Protein AF-0000000066044637 (afdb_homodimer)

Sequence (372 aa):
MMIILASSSPRRREILGRFFEIKVYPANVEERSTVKDSREKSLDIARKKALSVSSKFPGATIVAADTMVIFRGKTLGKPRNAEEARKMLRALSGNVHKVITGYCIIHNGRIIEGVEETEVKFREIGDELLEWYISTGEWKDKAGAYGIQGYASIFVEWIKGDYYNVVGLPIKVVVELTKLGFKPKRMMIILASSSPRRREILGRFFEIKVYPANVEERSTVKDSREKSLDIARKKALSVSSKFPGATIVAADTMVIFRGKTLGKPRNAEEARKMLRALSGNVHKVITGYCIIHNGRIIEGVEETEVKFREIGDELLEWYISTGEWKDKAGAYGIQGYASIFVEWIKGDYYNVVGLPIKVVVELTKLGFKPKR

Solvent-accessible surface area (backbone atoms only — not comparable to full-atom values): 19556 Å² total; per-residue (Å²): 134,53,37,34,35,25,48,78,49,64,53,38,48,52,60,53,46,63,34,38,80,66,44,76,47,57,44,92,66,79,89,72,66,90,52,80,52,65,64,61,27,23,28,51,42,3,42,53,26,21,57,68,44,41,77,78,40,78,80,37,31,28,36,15,59,28,77,44,26,36,46,93,91,37,79,37,55,55,39,90,45,71,67,50,27,50,52,43,46,57,66,42,35,54,31,68,34,37,35,37,32,6,31,19,33,38,47,86,90,40,79,50,68,49,71,49,64,21,41,38,29,30,38,75,66,50,70,68,62,50,52,52,50,60,71,63,51,59,30,60,87,18,53,49,28,46,39,60,88,55,78,44,34,66,39,51,58,30,34,44,27,39,68,42,42,64,58,54,45,48,49,63,58,58,47,54,43,40,74,74,64,51,71,68,56,130,132,53,37,33,35,25,47,78,50,66,53,37,49,52,60,52,47,63,34,37,81,68,44,76,48,55,45,92,64,81,88,71,66,89,53,79,51,66,65,59,28,21,28,51,44,3,41,52,27,23,58,69,43,41,77,79,39,79,79,36,30,28,37,16,59,29,75,45,26,36,46,92,92,38,79,36,56,54,41,90,44,70,66,51,28,51,53,45,46,58,67,41,36,55,30,70,35,35,34,36,33,6,31,19,33,37,47,88,90,41,80,50,68,50,72,48,64,22,41,37,28,29,37,74,66,52,68,66,61,49,53,52,49,62,69,62,52,61,30,60,89,20,52,50,29,47,40,58,86,54,79,44,33,66,40,50,57,29,34,43,28,39,67,42,43,64,58,53,43,49,50,63,58,59,47,53,43,39,73,74,67,52,73,68,55,130

InterPro domains:
  IPR003697 Nucleoside triphosphate pyrophosphatase Maf-like protein [MF_00528] (2-182)
  IPR003697 Nucleoside triphosphate pyrophosphatase Maf-like protein [PF02545] (3-177)
  IPR003697 Nucleoside triphosphate pyrophosphatase Maf-like protein [PIRSF006305] (2-177)
  IPR003697 Nucleoside triphosphate pyrophosphatase Maf-like protein [PTHR43213] (2-177)
  IPR003697 Nucleoside triphosphate pyrophosphatase Maf-like protein [TIGR00172] (2-176)
  IPR003697 Nucleoside triphosphate pyrophosphatase Maf-like protein [cd00555] (3-177)
  IPR029001 Inosine triphosphate pyrophosphatase-like [G3DSA:3.90.950.10] (1-179)
  IPR029001 Inosine triphosphate pyrophosphatase-like [SSF52972] (1-176)

Secondary structure (DSSP, 8-state):
--EEE----HHHHHHHHHHS-EEE------------SHHHHHHHHHHHHHHHHHTTSTTSEEEEEEEEEEETTEEE---SSHHHHHHHHHHHTTSEEEEEEEEEEEETTEEEEEEEEEEEEEPPPPHHHHHHHHHHTTTTT-GGG--TTTGGGGGEEEEEE-HHHHHTS-HHHHHHHHHTTPPPP-/--EEE----HHHHHHHHHHS-EEE------------SHHHHHHHHHHHHHHHHHTTSTTSEEEEEEEEEEETTEEE---SSHHHHHHHHHHHTTSEEEEEEEEEEEETTEEEEEEEEEEEEEPPPPHHHHHHHHHHTTTTT-GGG--TTTGGGGGEEEEEE-HHHHHTS-HHHHHHHHHTTPPPP-

Nearest PDB structures (foldseek):
  4heb-assembly1_A  TM=9.273E-01  e=3.824E-20  Bacillus subtilis
  4p0e-assembly1_A  TM=9.194E-01  e=2.995E-20  Escherichia coli K-12
  4heb-assembly1_B  TM=9.188E-01  e=8.999E-20  Bacillus subtilis
  1exc-assembly1_A  TM=9.283E-01  e=1.874E-19  Bacillus subtilis
  4oo0-assembly1_B  TM=8.980E-01  e=4.317E-17  Burkholderia cenocepacia J2315

pLDDT: mean 96.36, std 4.39, range [73.38, 98.94]

Foldseek 3Di:
DAEEEQDPDPLVCVLLVQWDDYHYHHFDDDLDDPDLDPQVSFQVSQVVSQVRCCVVDPQYKYKGKGKWKADPSDTFAQDPALVSLLVLVQSLAQHKIKMKMKMWIAHPNDIDIGMWMKIWHFYHDDPVLSVVLSVVVQLGRDGSRHACVPSCVNGTPDMDTAPSSSNPDGCVVVVVVVVVPDGTDD/DAEEEQDPDPLVCVLLVQWDDYHYHHFDDDLDDPDLDPQVSFQVSQVVSQVRCCVVDPQYKYKGKGKFKADPSDTFAQDPALVSLLVLVQSLAQHKIKMKMKMWIAHPNDIDIGMWMKIWHFYHDDPVLSVVLSVVVQLGRDGSRHACVPSCVNGTPDMDGAPSSSNPDGCVVVVVVVVVPDGTDD

Radius of gyration: 21.5 Å; Cα contacts (8 Å, |Δi|>4): 829; chains: 2; bounding box: 53×63×48 Å

Structure (mmCIF, N/CA/C/O backbone):
data_AF-0000000066044637-model_v1
#
loop_
_entity.id
_entity.type
_entity.pdbx_description
1 polymer 'dTTP/UTP pyrophosphatase'
#
loop_
_atom_site.group_PDB
_atom_site.id
_atom_site.type_symbol
_atom_site.label_atom_id
_atom_site.label_alt_id
_atom_site.label_comp_id
_atom_site.label_asym_id
_atom_site.label_entity_id
_atom_site.label_seq_id
_atom_site.pdbx_PDB_ins_code
_atom_site.Cartn_x
_atom_site.Cartn_y
_atom_site.Cartn_z
_atom_site.occupancy
_atom_site.B_iso_or_equiv
_atom_site.auth_seq_id
_atom_site.auth_comp_id
_atom_site.auth_asym_id
_atom_site.auth_atom_id
_atom_site.pdbx_PDB_model_num
ATOM 1 N N . MET A 1 1 ? -5.465 -29.141 -0.09 1 83.88 1 MET A N 1
ATOM 2 C CA . MET A 1 1 ? -4.305 -29.094 -0.977 1 83.88 1 MET A CA 1
ATOM 3 C C . MET A 1 1 ? -3.287 -28.078 -0.498 1 83.88 1 MET A C 1
ATOM 5 O O . MET A 1 1 ? -3.658 -27.031 0.048 1 83.88 1 MET A O 1
ATOM 9 N N . MET A 1 2 ? -1.993 -28.453 -0.576 1 94.38 2 MET A N 1
ATOM 10 C CA . MET A 1 2 ? -0.918 -27.656 0.01 1 94.38 2 MET A CA 1
ATOM 11 C C . MET A 1 2 ? -0.396 -26.625 -0.987 1 94.38 2 MET A C 1
ATOM 13 O O . MET A 1 2 ? -0.218 -26.938 -2.168 1 94.38 2 MET A O 1
ATOM 17 N N . ILE A 1 3 ? -0.274 -25.438 -0.572 1 98.44 3 ILE A N 1
ATOM 18 C CA . ILE A 1 3 ? 0.374 -24.391 -1.366 1 98.44 3 ILE A CA 1
ATOM 19 C C . ILE A 1 3 ? 1.845 -24.281 -0.969 1 98.44 3 ILE A C 1
ATOM 21 O O . ILE A 1 3 ? 2.166 -24.141 0.213 1 98.44 3 ILE A O 1
ATOM 25 N N . ILE A 1 4 ? 2.715 -24.391 -1.945 1 98.69 4 ILE A N 1
ATOM 26 C CA . ILE A 1 4 ? 4.148 -24.219 -1.727 1 98.69 4 ILE A CA 1
ATOM 27 C C . ILE A 1 4 ? 4.625 -22.938 -2.385 1 98.69 4 ILE A C 1
ATOM 29 O O . ILE A 1 4 ? 4.434 -22.734 -3.588 1 98.69 4 ILE A O 1
ATOM 33 N N . LEU A 1 5 ? 5.199 -22.094 -1.625 1 98.69 5 LEU A N 1
ATOM 34 C CA . LEU A 1 5 ? 5.832 -20.891 -2.143 1 98.69 5 LEU A CA 1
ATOM 35 C C . LEU A 1 5 ? 7.293 -21.156 -2.492 1 98.69 5 LEU A C 1
ATOM 37 O O . LEU A 1 5 ? 8.117 -21.359 -1.602 1 98.69 5 LEU A O 1
ATOM 41 N N . ALA A 1 6 ? 7.582 -21.094 -3.762 1 98.12 6 ALA A N 1
ATOM 42 C CA . ALA A 1 6 ? 8.93 -21.344 -4.258 1 98.12 6 ALA A CA 1
ATOM 43 C C . ALA A 1 6 ? 9.773 -20.062 -4.215 1 98.12 6 ALA A C 1
ATOM 45 O O . ALA A 1 6 ? 10.305 -19.625 -5.238 1 98.12 6 ALA A O 1
ATOM 46 N N . SER A 1 7 ? 9.953 -19.469 -3.064 1 96.38 7 SER A N 1
ATOM 47 C CA . SER A 1 7 ? 10.672 -18.219 -2.857 1 96.38 7 SER A CA 1
ATOM 48 C C . SER A 1 7 ? 11.188 -18.109 -1.426 1 96.38 7 SER A C 1
ATOM 50 O O . SER A 1 7 ? 10.539 -18.562 -0.487 1 96.38 7 SER A O 1
ATOM 52 N N . SER A 1 8 ? 12.336 -17.5 -1.259 1 93.5 8 SER A N 1
ATOM 53 C CA . SER A 1 8 ? 12.867 -17.219 0.07 1 93.5 8 SER A CA 1
ATOM 54 C C . SER A 1 8 ? 12.477 -15.812 0.532 1 93.5 8 SER A C 1
ATOM 56 O O . SER A 1 8 ? 12.844 -15.398 1.632 1 93.5 8 SER A O 1
ATOM 58 N N . SER A 1 9 ? 11.781 -15.07 -0.285 1 94.69 9 SER A N 1
ATOM 59 C CA . SER A 1 9 ? 11.445 -13.688 0.03 1 94.69 9 SER A CA 1
ATOM 60 C C . SER A 1 9 ? 10.516 -13.609 1.235 1 94.69 9 SER A C 1
ATOM 62 O O . SER A 1 9 ? 9.406 -14.141 1.208 1 94.69 9 SER A O 1
ATOM 64 N N . PRO A 1 10 ? 10.914 -12.914 2.299 1 96.12 10 PRO A N 1
ATOM 65 C CA . PRO A 1 10 ? 10.023 -12.742 3.447 1 96.12 10 PRO A CA 1
ATOM 66 C C . PRO A 1 10 ? 8.742 -11.992 3.09 1 96.12 10 PRO A C 1
ATOM 68 O O . PRO A 1 10 ? 7.672 -12.305 3.625 1 96.12 10 PRO A O 1
ATOM 71 N N . ARG A 1 11 ? 8.844 -11.055 2.186 1 96.94 11 ARG A N 1
ATOM 72 C CA . ARG A 1 11 ? 7.672 -10.281 1.783 1 96.94 11 ARG A CA 1
ATOM 73 C C . ARG A 1 11 ? 6.656 -11.156 1.061 1 96.94 11 ARG A C 1
ATOM 75 O O . ARG A 1 11 ? 5.453 -11.055 1.31 1 96.94 11 ARG A O 1
ATOM 82 N N . ARG A 1 12 ? 7.121 -12.008 0.173 1 98.06 12 ARG A N 1
ATOM 83 C CA . ARG A 1 12 ? 6.223 -12.914 -0.537 1 98.06 12 ARG A CA 1
ATOM 84 C C . ARG A 1 12 ? 5.523 -13.859 0.43 1 98.06 12 ARG A C 1
ATOM 86 O O . ARG A 1 12 ? 4.32 -14.102 0.313 1 98.06 12 ARG A O 1
ATOM 93 N N . ARG A 1 13 ? 6.301 -14.336 1.348 1 98.06 13 ARG A N 1
ATOM 94 C CA . ARG A 1 13 ? 5.75 -15.219 2.369 1 98.06 13 ARG A CA 1
ATOM 95 C C . ARG A 1 13 ? 4.672 -14.516 3.184 1 98.06 13 ARG A C 1
ATOM 97 O O . ARG A 1 13 ? 3.609 -15.086 3.443 1 98.06 13 ARG A O 1
ATOM 104 N N . GLU A 1 14 ? 4.914 -13.312 3.572 1 97.62 14 GLU A N 1
ATOM 105 C CA . GLU A 1 14 ? 3.973 -12.539 4.375 1 97.62 14 GLU A CA 1
ATOM 106 C C . GLU A 1 14 ? 2.672 -12.289 3.615 1 97.62 14 GLU A C 1
ATOM 108 O O . GLU A 1 14 ? 1.583 -12.484 4.156 1 97.62 14 GLU A O 1
ATOM 113 N N . ILE A 1 15 ? 2.785 -11.891 2.375 1 97.88 15 ILE A N 1
ATOM 114 C CA . ILE A 1 15 ? 1.608 -11.57 1.573 1 97.88 15 ILE A CA 1
ATOM 115 C C . ILE A 1 15 ? 0.764 -12.828 1.373 1 97.88 15 ILE A C 1
ATOM 117 O O . ILE A 1 15 ? -0.433 -12.828 1.67 1 97.88 15 ILE A O 1
ATOM 121 N N . LEU A 1 16 ? 1.388 -13.875 0.861 1 98.31 16 LEU A N 1
ATOM 122 C CA . LEU A 1 16 ? 0.657 -15.102 0.585 1 98.31 16 LEU A CA 1
ATOM 123 C C . LEU A 1 16 ? 0.143 -15.734 1.876 1 98.31 16 LEU A C 1
ATOM 125 O O . LEU A 1 16 ? -0.983 -16.234 1.922 1 98.31 16 LEU A O 1
ATOM 129 N N . GLY A 1 17 ? 0.945 -15.664 2.902 1 97.75 17 GLY A N 1
ATOM 130 C CA . GLY A 1 17 ? 0.617 -16.266 4.188 1 97.75 17 GLY A CA 1
ATOM 131 C C . GLY A 1 17 ? -0.54 -15.57 4.887 1 97.75 17 GLY A C 1
ATOM 132 O O . GLY A 1 17 ? -1.139 -16.125 5.809 1 97.75 17 GLY A O 1
ATOM 133 N N . ARG A 1 18 ? -0.803 -14.352 4.539 1 96.75 18 ARG A N 1
ATOM 134 C CA . ARG A 1 18 ? -1.949 -13.641 5.094 1 96.75 18 ARG A CA 1
ATOM 135 C C . ARG A 1 18 ? -3.256 -14.336 4.723 1 96.75 18 ARG A C 1
ATOM 137 O O . ARG A 1 18 ? -4.219 -14.305 5.488 1 96.75 18 ARG A O 1
ATOM 144 N N . PHE A 1 19 ? -3.27 -15 3.59 1 97.75 19 PHE A N 1
ATOM 145 C CA . PHE A 1 19 ? -4.531 -15.5 3.053 1 97.75 19 PHE A CA 1
ATOM 146 C C . PHE A 1 19 ? -4.582 -17.016 3.119 1 97.75 19 PHE A C 1
ATOM 148 O O . PHE A 1 19 ? -5.664 -17.609 3.174 1 97.75 19 PHE A O 1
ATOM 155 N N . PHE A 1 20 ? -3.398 -17.641 3.102 1 98.25 20 PHE A N 1
ATOM 156 C CA . PHE A 1 20 ? -3.387 -19.094 2.998 1 98.25 20 PHE A CA 1
ATOM 157 C C . PHE A 1 20 ? -2.348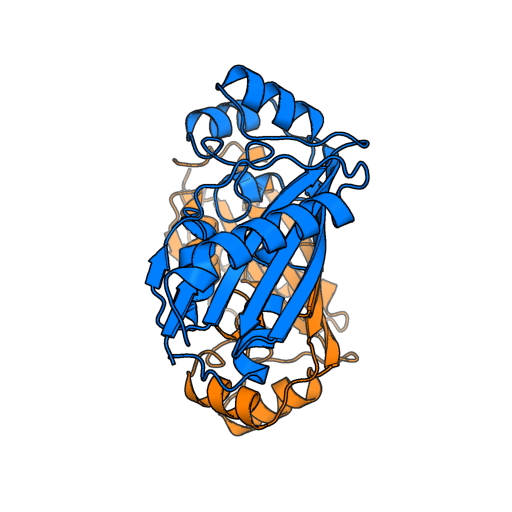 -19.688 3.938 1 98.25 20 PHE A C 1
ATOM 159 O O . PHE A 1 20 ? -1.366 -19.031 4.289 1 98.25 20 PHE A O 1
ATOM 166 N N . GLU A 1 21 ? -2.596 -20.906 4.391 1 97.81 21 GLU A N 1
ATOM 167 C CA . GLU A 1 21 ? -1.518 -21.719 4.941 1 97.81 21 GLU A CA 1
ATOM 168 C C . GLU A 1 21 ? -0.562 -22.188 3.848 1 97.81 21 GLU A C 1
ATOM 170 O O . GLU A 1 21 ? -0.99 -22.781 2.855 1 97.81 21 GLU A O 1
ATOM 175 N N . ILE A 1 22 ? 0.669 -21.906 4.062 1 98.38 22 ILE A N 1
ATOM 176 C CA . ILE A 1 22 ? 1.602 -22.219 2.986 1 98.38 22 ILE A CA 1
ATOM 177 C C . ILE A 1 22 ? 2.855 -22.875 3.568 1 98.38 22 ILE A C 1
ATOM 179 O O . ILE A 1 22 ? 3.133 -22.75 4.762 1 98.38 22 ILE A O 1
ATOM 183 N N . LYS A 1 23 ? 3.527 -23.578 2.76 1 98 23 LYS A N 1
ATOM 184 C CA . LYS A 1 23 ? 4.891 -24.047 3.002 1 98 23 LYS A CA 1
ATOM 185 C C . LYS A 1 23 ? 5.887 -23.328 2.096 1 98 23 LYS A C 1
ATOM 187 O O . LYS A 1 23 ? 5.609 -23.094 0.916 1 98 23 LYS A O 1
ATOM 192 N N . VAL A 1 24 ? 7 -22.969 2.678 1 98.06 24 VAL A N 1
ATOM 193 C CA . VAL A 1 24 ? 8.031 -22.281 1.914 1 98.06 24 VAL A CA 1
ATOM 194 C C . VAL A 1 24 ? 9.117 -23.266 1.495 1 98.06 24 VAL A C 1
ATOM 196 O O . VAL A 1 24 ? 9.617 -24.031 2.32 1 98.06 24 VAL A O 1
ATOM 199 N N . TYR A 1 25 ? 9.422 -23.266 0.243 1 97.56 25 TYR A N 1
ATOM 200 C CA . TYR A 1 25 ? 10.508 -24.062 -0.312 1 97.56 25 TYR A CA 1
ATOM 201 C C . TYR A 1 25 ? 11.219 -23.312 -1.429 1 97.56 25 TYR A C 1
ATOM 203 O O . TYR A 1 25 ? 10.852 -23.422 -2.6 1 97.56 25 TYR A O 1
ATOM 211 N N . PRO A 1 26 ? 12.258 -22.578 -1.029 1 95.62 26 PRO A N 1
ATOM 212 C CA . PRO A 1 26 ? 12.922 -21.734 -2.02 1 95.62 26 PRO A CA 1
ATOM 213 C C . PRO A 1 26 ? 13.461 -22.531 -3.207 1 95.62 26 PRO A C 1
ATOM 215 O O . PRO A 1 26 ? 13.953 -23.656 -3.037 1 95.62 26 PRO A O 1
ATOM 218 N N . ALA A 1 27 ? 13.266 -21.906 -4.383 1 91.75 27 ALA A N 1
ATOM 219 C CA . ALA A 1 27 ? 13.805 -22.484 -5.602 1 91.75 27 ALA A CA 1
ATOM 220 C C . ALA A 1 27 ? 15.312 -22.281 -5.684 1 91.75 27 ALA A C 1
ATOM 222 O O . ALA A 1 27 ? 15.82 -21.219 -5.344 1 91.75 27 ALA A O 1
ATOM 223 N N . ASN A 1 28 ? 16.031 -23.297 -6 1 84.31 28 ASN A N 1
ATOM 224 C CA . ASN A 1 28 ? 17.469 -23.234 -6.207 1 84.31 28 ASN A CA 1
ATOM 225 C C . ASN A 1 28 ? 17.828 -23.234 -7.691 1 84.31 28 ASN A C 1
ATOM 227 O O . ASN A 1 28 ? 18.297 -24.25 -8.227 1 84.31 28 ASN A O 1
ATOM 231 N N . VAL A 1 29 ? 17.484 -22.156 -8.336 1 80.31 29 VAL A N 1
ATOM 232 C CA . VAL A 1 29 ? 17.797 -22.109 -9.758 1 80.31 29 VAL A CA 1
ATOM 233 C C . VAL A 1 29 ? 18.547 -20.828 -10.086 1 80.31 29 VAL A C 1
ATOM 235 O O . VAL A 1 29 ? 18.438 -19.828 -9.367 1 80.31 29 VAL A O 1
ATOM 238 N N . GLU A 1 30 ? 19.406 -21.016 -11.031 1 73.38 30 GLU A N 1
ATOM 239 C CA . GLU A 1 30 ? 20.078 -19.812 -11.531 1 73.38 30 GLU A CA 1
ATOM 240 C C . GLU A 1 30 ? 19.109 -18.891 -12.25 1 73.38 30 GLU A C 1
ATOM 242 O O . GLU A 1 30 ? 18.375 -19.328 -13.133 1 73.38 30 GLU A O 1
ATOM 247 N N . GLU A 1 31 ? 19 -17.719 -11.727 1 74.56 31 GLU A N 1
ATOM 248 C CA . GLU A 1 31 ? 18.094 -16.734 -12.312 1 74.56 31 GLU A CA 1
ATOM 249 C C . GLU A 1 31 ? 18.672 -16.156 -13.609 1 74.56 31 GLU A C 1
ATOM 251 O O . GLU A 1 31 ? 19 -14.969 -13.672 1 74.56 31 GLU A O 1
ATOM 256 N N . ARG A 1 32 ? 18.984 -17 -14.617 1 76.88 32 ARG A N 1
ATOM 257 C CA . ARG A 1 32 ? 19.5 -16.531 -15.898 1 76.88 32 ARG A CA 1
ATOM 258 C C . ARG A 1 32 ? 18.453 -16.656 -17 1 76.88 32 ARG A C 1
ATOM 260 O O . ARG A 1 32 ? 17.641 -17.594 -16.984 1 76.88 32 ARG A O 1
ATOM 267 N N . SER A 1 33 ? 18.328 -15.602 -17.688 1 80.19 33 SER A N 1
ATOM 268 C CA . SER A 1 33 ? 17.438 -15.602 -18.844 1 80.19 33 SER A CA 1
ATOM 269 C C . SER A 1 33 ? 18.062 -14.867 -20.031 1 80.19 33 SER A C 1
ATOM 271 O O . SER A 1 33 ? 18.734 -13.852 -19.844 1 80.19 33 SER A O 1
ATOM 273 N N . THR A 1 34 ? 17.922 -15.336 -21.156 1 79.81 34 THR A N 1
ATOM 274 C CA . THR A 1 34 ? 18.438 -14.719 -22.359 1 79.81 34 THR A CA 1
ATOM 275 C C . THR A 1 34 ? 17.438 -13.719 -22.938 1 79.81 34 THR A C 1
ATOM 277 O O . THR A 1 34 ? 17.75 -13.023 -23.922 1 79.81 34 THR A O 1
ATOM 280 N N . VAL A 1 35 ? 16.344 -13.695 -22.234 1 83.88 35 VAL A N 1
ATOM 281 C CA . VAL A 1 35 ? 15.281 -12.812 -22.703 1 83.88 35 VAL A CA 1
ATOM 282 C C . VAL A 1 35 ? 15.641 -11.367 -22.391 1 83.88 35 VAL A C 1
ATOM 284 O O . VAL A 1 35 ? 16.078 -11.055 -21.281 1 83.88 35 VAL A O 1
ATOM 287 N N . LYS A 1 36 ? 15.492 -10.523 -23.406 1 82.44 36 LYS A N 1
ATOM 288 C CA . LYS A 1 36 ? 15.898 -9.133 -23.25 1 82.44 36 LYS A CA 1
ATOM 289 C C . LYS A 1 36 ? 14.789 -8.305 -22.609 1 82.44 36 LYS A C 1
ATOM 291 O O . LYS A 1 36 ? 15.047 -7.492 -21.719 1 82.44 36 LYS A O 1
ATOM 296 N N . ASP A 1 37 ? 13.531 -8.594 -22.969 1 92.75 37 ASP A N 1
ATOM 297 C CA . ASP A 1 37 ? 12.406 -7.836 -22.438 1 92.75 37 ASP A CA 1
ATOM 298 C C . ASP A 1 37 ? 12.164 -8.172 -20.969 1 92.75 37 ASP A C 1
ATOM 300 O O . ASP A 1 37 ? 12.055 -9.344 -20.609 1 92.75 37 ASP A O 1
ATOM 304 N N . SER A 1 38 ? 12.141 -7.16 -20.141 1 94.62 38 SER A N 1
ATOM 305 C CA . SER A 1 38 ? 12.055 -7.34 -18.688 1 94.62 38 SER A CA 1
ATOM 306 C C . SER A 1 38 ? 10.797 -8.102 -18.297 1 94.62 38 SER A C 1
ATOM 308 O O . SER A 1 38 ? 10.82 -8.914 -17.375 1 94.62 38 SER A O 1
ATOM 310 N N . ARG A 1 39 ? 9.727 -7.863 -18.938 1 96.38 39 ARG A N 1
ATOM 311 C CA . ARG A 1 39 ? 8.469 -8.562 -18.672 1 96.38 39 ARG A CA 1
ATOM 312 C C . ARG A 1 39 ? 8.617 -10.062 -18.938 1 96.38 39 ARG A C 1
ATOM 314 O O . ARG A 1 39 ? 8.305 -10.883 -18.062 1 96.38 39 ARG A O 1
ATOM 321 N N . GLU A 1 40 ? 9.086 -10.383 -20.078 1 96.44 40 GLU A N 1
ATOM 322 C CA . GLU A 1 40 ? 9.258 -11.781 -20.484 1 96.44 40 GLU A CA 1
ATOM 323 C C . GLU A 1 40 ? 10.305 -12.477 -19.609 1 96.44 40 GLU A C 1
ATOM 325 O O . GLU A 1 40 ? 10.172 -13.656 -19.297 1 96.44 40 GLU A O 1
ATOM 330 N N . LYS A 1 41 ? 11.32 -11.703 -19.328 1 96.12 41 LYS A N 1
ATOM 331 C CA . LYS A 1 41 ? 12.391 -12.25 -18.5 1 96.12 41 LYS A CA 1
ATOM 332 C C . LYS A 1 41 ? 11.867 -12.633 -17.125 1 96.12 41 LYS A C 1
ATOM 334 O O . LYS A 1 41 ? 12.156 -13.727 -16.625 1 96.12 41 LYS A O 1
ATOM 339 N N . SER A 1 42 ? 11.141 -11.75 -16.484 1 96.62 42 SER A N 1
ATOM 340 C CA . SER A 1 42 ? 10.602 -12.023 -15.156 1 96.62 42 SER A CA 1
ATOM 341 C C . SER A 1 42 ? 9.68 -13.242 -15.18 1 96.62 42 SER A C 1
ATOM 343 O O . SER A 1 42 ? 9.703 -14.062 -14.258 1 96.62 42 SER A O 1
ATOM 345 N N . LEU A 1 43 ? 8.898 -13.352 -16.219 1 97.25 43 LEU A N 1
ATOM 346 C CA . LEU A 1 43 ? 7.988 -14.484 -16.375 1 97.25 43 LEU A CA 1
ATOM 347 C C . LEU A 1 43 ? 8.766 -15.781 -16.547 1 97.25 43 LEU A C 1
ATOM 349 O O . LEU A 1 43 ? 8.445 -16.797 -15.922 1 97.25 43 LEU A O 1
ATOM 353 N N . ASP A 1 44 ? 9.773 -15.734 -17.391 1 96.56 44 ASP A N 1
ATOM 354 C CA . ASP A 1 44 ? 10.617 -16.906 -17.656 1 96.56 44 ASP A CA 1
ATOM 355 C C . ASP A 1 44 ? 11.266 -17.406 -16.375 1 96.56 44 ASP A C 1
ATOM 357 O O . ASP A 1 44 ? 11.25 -18.609 -16.094 1 96.56 44 ASP A O 1
ATOM 361 N N . ILE A 1 45 ? 11.75 -16.5 -15.625 1 96.31 45 ILE A N 1
ATOM 362 C CA . ILE A 1 45 ? 12.438 -16.859 -14.383 1 96.31 45 ILE A CA 1
ATOM 363 C C . ILE A 1 45 ? 11.43 -17.422 -13.391 1 96.31 45 ILE A C 1
ATOM 365 O O . ILE A 1 45 ? 11.703 -18.438 -12.734 1 96.31 45 ILE A O 1
ATOM 369 N N . ALA A 1 46 ? 10.305 -16.828 -13.266 1 97.5 46 ALA A N 1
ATOM 370 C CA . ALA A 1 46 ? 9.266 -17.328 -12.375 1 97.5 46 ALA A CA 1
ATOM 371 C C . ALA A 1 46 ? 8.859 -18.766 -12.742 1 97.5 46 ALA A C 1
ATOM 373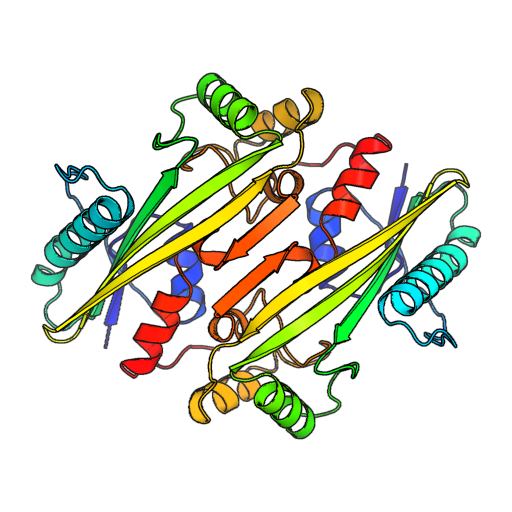 O O . ALA A 1 46 ? 8.703 -19.609 -11.875 1 97.5 46 ALA A O 1
ATOM 374 N N . ARG A 1 47 ? 8.703 -18.953 -14.031 1 96.75 47 ARG A N 1
ATOM 375 C CA . ARG A 1 47 ? 8.328 -20.281 -14.523 1 96.75 47 ARG A CA 1
ATOM 376 C C . ARG A 1 47 ? 9.391 -21.312 -14.164 1 96.75 47 ARG A C 1
ATOM 378 O O . ARG A 1 47 ? 9.062 -22.406 -13.672 1 96.75 47 ARG A O 1
ATOM 385 N N . LYS A 1 48 ? 10.617 -20.984 -14.391 1 96.12 48 LYS A N 1
ATOM 386 C CA . LYS A 1 48 ? 11.719 -21.906 -14.086 1 96.12 48 LYS A CA 1
ATOM 387 C C . LYS A 1 48 ? 11.758 -22.234 -12.594 1 96.12 48 LYS A C 1
ATOM 389 O O . LYS A 1 48 ? 11.953 -23.391 -12.219 1 96.12 48 LYS A O 1
ATOM 394 N N . LYS A 1 49 ? 11.539 -21.219 -11.781 1 97.12 49 LYS A N 1
ATOM 395 C CA . LYS A 1 49 ? 11.5 -21.422 -10.336 1 97.12 49 LYS A CA 1
ATOM 396 C C . LYS A 1 49 ? 10.383 -22.391 -9.953 1 97.12 49 LYS A C 1
ATOM 398 O O . LYS A 1 49 ? 10.602 -23.328 -9.188 1 97.12 49 LYS A O 1
ATOM 403 N N . ALA A 1 50 ? 9.211 -22.219 -10.477 1 97.62 50 ALA A N 1
ATOM 404 C CA . ALA A 1 50 ? 8.055 -23.062 -10.164 1 97.62 50 ALA A CA 1
ATOM 405 C C . ALA A 1 50 ? 8.289 -24.5 -10.602 1 97.62 50 ALA A C 1
ATOM 407 O O . ALA A 1 50 ? 8.023 -25.438 -9.836 1 97.62 50 ALA A O 1
ATOM 408 N N . LEU A 1 51 ? 8.789 -24.656 -11.797 1 95.69 51 LEU A N 1
ATOM 409 C CA . LEU A 1 51 ? 9.008 -25.984 -12.352 1 95.69 51 LEU A CA 1
ATOM 410 C C . LEU A 1 51 ? 10.055 -26.75 -11.547 1 95.69 51 LEU A C 1
ATOM 412 O O . LEU A 1 51 ? 9.93 -27.953 -11.328 1 95.69 51 LEU A O 1
ATOM 416 N N . SER A 1 52 ? 11.039 -26.031 -11.117 1 95.5 52 SER A N 1
ATOM 417 C CA . SER A 1 52 ? 12.125 -26.672 -10.375 1 95.5 52 SER A CA 1
ATOM 418 C C . SER A 1 52 ? 11.625 -27.266 -9.062 1 95.5 52 SER A C 1
ATOM 420 O O . SER A 1 52 ? 12.188 -28.234 -8.555 1 95.5 52 SER A O 1
ATOM 422 N N . VAL A 1 53 ? 10.617 -26.703 -8.5 1 96.69 53 VAL A N 1
ATOM 423 C CA . VAL A 1 53 ? 10.117 -27.109 -7.191 1 96.69 53 VAL A CA 1
ATOM 424 C C . VAL A 1 53 ? 8.977 -28.109 -7.367 1 96.69 53 VAL A C 1
ATOM 426 O O . VAL A 1 53 ? 8.75 -28.953 -6.508 1 96.69 53 VAL A O 1
ATOM 429 N N . SER A 1 54 ? 8.25 -28.031 -8.484 1 95.5 54 SER A N 1
ATOM 430 C CA . SER A 1 54 ? 7.047 -28.812 -8.719 1 95.5 54 SER A CA 1
ATOM 431 C C . SER A 1 54 ? 7.336 -30.297 -8.656 1 95.5 54 SER A C 1
ATOM 433 O O . SER A 1 54 ? 6.523 -31.078 -8.141 1 95.5 54 SER A O 1
ATOM 435 N N . SER A 1 55 ? 8.484 -30.734 -9.133 1 92.31 55 SER A N 1
ATOM 436 C CA . SER A 1 55 ? 8.82 -32.156 -9.18 1 92.31 55 SER A CA 1
ATOM 437 C C . SER A 1 55 ? 9.031 -32.719 -7.781 1 92.31 55 SER A C 1
ATOM 439 O O . SER A 1 55 ? 8.828 -33.906 -7.555 1 92.31 55 SER A O 1
ATOM 441 N N . LYS A 1 56 ? 9.383 -31.891 -6.875 1 94.44 56 LYS A N 1
ATOM 442 C CA . LYS A 1 56 ? 9.672 -32.312 -5.512 1 94.44 56 LYS A CA 1
ATOM 443 C C . LYS A 1 56 ? 8.391 -32.469 -4.699 1 94.44 56 LYS A C 1
ATOM 445 O O . LYS A 1 56 ? 8.383 -33.125 -3.658 1 94.44 56 LYS A O 1
ATOM 450 N N . PHE A 1 57 ? 7.32 -31.875 -5.102 1 95.12 57 PHE A N 1
ATOM 451 C CA . PHE A 1 57 ? 6.059 -31.891 -4.371 1 95.12 57 PHE A CA 1
ATOM 452 C C . PHE A 1 57 ? 4.902 -32.25 -5.297 1 95.12 57 PHE A C 1
ATOM 454 O O . PHE A 1 57 ? 4.02 -31.422 -5.547 1 95.12 57 PHE A O 1
ATOM 461 N N . PRO A 1 58 ? 4.895 -33.5 -5.672 1 91.25 58 PRO A N 1
ATOM 462 C CA . PRO A 1 58 ? 3.795 -33.906 -6.551 1 91.25 58 PRO A CA 1
ATOM 463 C C . PRO A 1 58 ? 2.422 -33.688 -5.922 1 91.25 58 PRO A C 1
ATOM 465 O O . PRO A 1 58 ? 2.215 -34 -4.746 1 91.25 58 PRO A O 1
ATOM 468 N N . GLY A 1 59 ? 1.511 -32.969 -6.602 1 93.19 59 GLY A N 1
ATOM 469 C CA . GLY A 1 59 ? 0.15 -32.781 -6.137 1 93.19 59 GLY A CA 1
ATOM 470 C C . GLY A 1 59 ? -0.043 -31.422 -5.449 1 93.19 59 GLY A C 1
ATOM 471 O O . GLY A 1 59 ? -1.176 -31 -5.215 1 93.19 59 GLY A O 1
ATOM 472 N N . ALA A 1 60 ? 1.076 -30.812 -5.047 1 97.12 60 ALA A N 1
ATOM 473 C CA . ALA A 1 60 ? 0.984 -29.5 -4.398 1 97.12 60 ALA A CA 1
ATOM 474 C C . ALA A 1 60 ? 0.787 -28.391 -5.43 1 97.12 60 ALA A C 1
ATOM 476 O O . ALA A 1 60 ? 1.03 -28.594 -6.621 1 97.12 60 ALA A O 1
ATOM 477 N N . THR A 1 61 ? 0.218 -27.359 -5.023 1 98.62 61 THR A N 1
ATOM 478 C CA . THR A 1 61 ? 0.169 -26.141 -5.828 1 98.62 61 THR A CA 1
ATOM 479 C C . THR A 1 61 ? 1.402 -25.281 -5.578 1 98.62 61 THR A C 1
ATOM 481 O O . THR A 1 61 ? 1.69 -24.906 -4.434 1 98.62 61 THR A O 1
ATOM 484 N N . ILE A 1 62 ? 2.148 -24.984 -6.664 1 98.75 62 ILE A N 1
ATOM 485 C CA . ILE A 1 62 ? 3.404 -24.25 -6.547 1 98.75 62 ILE A CA 1
ATOM 486 C C . ILE A 1 62 ? 3.195 -22.797 -6.965 1 98.75 62 ILE A C 1
ATOM 488 O O . ILE A 1 62 ? 2.572 -22.531 -7.996 1 98.75 62 ILE A O 1
ATOM 492 N N . VAL A 1 63 ? 3.689 -21.875 -6.152 1 98.88 63 VAL A N 1
ATOM 493 C CA . VAL A 1 63 ? 3.67 -20.453 -6.473 1 98.88 63 VAL A CA 1
ATOM 494 C C . VAL A 1 63 ? 5.098 -19.922 -6.535 1 98.88 63 VAL A C 1
ATOM 496 O O . VAL A 1 63 ? 5.879 -20.109 -5.598 1 98.88 63 VAL A O 1
ATOM 499 N N . ALA A 1 64 ? 5.441 -19.312 -7.605 1 98.56 64 ALA A N 1
ATOM 500 C CA . ALA A 1 64 ? 6.738 -18.656 -7.773 1 98.56 64 ALA A CA 1
ATOM 501 C C . ALA A 1 64 ? 6.578 -17.281 -8.391 1 98.56 64 ALA A C 1
ATOM 503 O O . ALA A 1 64 ? 5.562 -16.984 -9.031 1 98.56 64 ALA A O 1
ATOM 504 N N . ALA A 1 65 ? 7.578 -16.453 -8.18 1 98.06 65 ALA A N 1
ATOM 505 C CA . ALA A 1 65 ? 7.594 -15.109 -8.75 1 98.06 65 ALA A CA 1
ATOM 506 C C . ALA A 1 65 ? 9.023 -14.586 -8.891 1 98.06 65 ALA A C 1
ATOM 508 O O . ALA A 1 65 ? 9.945 -15.117 -8.266 1 98.06 65 ALA A O 1
ATOM 509 N N . ASP A 1 66 ? 9.18 -13.609 -9.734 1 96.62 66 ASP A N 1
ATOM 510 C CA . ASP A 1 66 ? 10.414 -12.867 -9.938 1 96.62 66 ASP A CA 1
ATOM 511 C C . ASP A 1 66 ? 10.133 -11.383 -10.18 1 96.62 66 ASP A C 1
ATOM 513 O O . ASP A 1 66 ? 9.305 -11.039 -11.031 1 96.62 66 ASP A O 1
ATOM 517 N N . THR A 1 67 ? 10.758 -10.523 -9.398 1 97.31 67 THR A N 1
ATOM 518 C CA . THR A 1 67 ? 10.484 -9.086 -9.438 1 97.31 67 THR A CA 1
ATOM 519 C C . THR A 1 67 ? 11.711 -8.32 -9.914 1 97.31 67 THR A C 1
ATOM 521 O O . THR A 1 67 ? 12.836 -8.617 -9.5 1 97.31 67 THR A O 1
ATOM 524 N N . MET A 1 68 ? 11.445 -7.402 -10.766 1 97 68 MET A N 1
ATOM 525 C CA . MET A 1 68 ? 12.5 -6.516 -11.25 1 97 68 MET A CA 1
ATOM 526 C C . MET A 1 68 ? 12.102 -5.055 -11.094 1 97 68 MET A C 1
ATOM 528 O O . MET A 1 68 ? 10.938 -4.695 -11.297 1 97 68 MET A O 1
ATOM 532 N N . VAL A 1 69 ? 13.07 -4.238 -10.719 1 98.5 69 VAL A N 1
ATOM 533 C CA . VAL A 1 69 ? 12.906 -2.789 -10.727 1 98.5 69 VAL A CA 1
ATOM 534 C C . VAL A 1 69 ? 13.633 -2.199 -11.938 1 98.5 69 VAL A C 1
ATOM 536 O O . VAL A 1 69 ? 14.82 -2.439 -12.141 1 98.5 69 VAL A O 1
ATOM 539 N N . ILE A 1 70 ? 12.867 -1.486 -12.766 1 98.5 70 ILE A N 1
ATOM 540 C CA . ILE A 1 70 ? 13.398 -0.972 -14.023 1 98.5 70 ILE A CA 1
ATOM 541 C C . ILE A 1 70 ? 13.398 0.554 -13.992 1 98.5 70 ILE A C 1
ATOM 543 O O . ILE A 1 70 ? 12.367 1.177 -13.727 1 98.5 70 ILE A O 1
ATOM 547 N N . PHE A 1 71 ? 14.5 1.158 -14.289 1 98.5 71 PHE A N 1
ATOM 548 C CA . PHE A 1 71 ? 14.648 2.605 -14.406 1 98.5 71 PHE A CA 1
ATOM 549 C C . PHE A 1 71 ? 15.391 2.973 -15.688 1 98.5 71 PHE A C 1
ATOM 551 O O . PHE A 1 71 ? 16.531 2.549 -15.891 1 98.5 71 PHE A O 1
ATOM 558 N N . ARG A 1 72 ? 14.711 3.691 -16.547 1 96.81 72 ARG A N 1
ATOM 559 C CA . ARG A 1 72 ? 15.281 4.133 -17.812 1 96.81 72 ARG A CA 1
ATOM 560 C C . ARG A 1 72 ? 15.891 2.961 -18.578 1 96.81 72 ARG A C 1
ATOM 562 O O . ARG A 1 72 ? 17.031 3.033 -19.031 1 96.81 72 ARG A O 1
ATOM 569 N N . GLY A 1 73 ? 15.164 1.907 -18.625 1 94.19 73 GLY A N 1
ATOM 570 C CA . GLY A 1 73 ? 15.516 0.753 -19.438 1 94.19 73 GLY A CA 1
ATOM 571 C C . GLY A 1 73 ? 16.516 -0.171 -18.766 1 94.19 73 GLY A C 1
ATOM 572 O O . GLY A 1 73 ? 16.859 -1.221 -19.297 1 94.19 73 GLY A O 1
ATOM 573 N N . LYS A 1 74 ? 16.953 0.168 -17.578 1 95.31 74 LYS A N 1
ATOM 574 C CA . LYS A 1 74 ? 17.922 -0.649 -16.859 1 95.31 74 LYS A CA 1
ATOM 575 C C . LYS A 1 74 ? 17.312 -1.3 -15.633 1 95.31 74 LYS A C 1
ATOM 577 O O . LYS A 1 74 ? 16.531 -0.669 -14.914 1 95.31 74 LYS A O 1
ATOM 582 N N . THR A 1 75 ? 17.719 -2.568 -15.406 1 96.06 75 THR A N 1
ATOM 583 C CA . THR A 1 75 ? 17.266 -3.285 -14.219 1 96.06 75 THR A CA 1
ATOM 584 C C . THR A 1 75 ? 18.109 -2.908 -13.008 1 96.06 75 THR A C 1
ATOM 586 O O . THR A 1 75 ? 19.344 -2.914 -13.07 1 96.06 75 THR A O 1
ATOM 589 N N . LEU A 1 76 ? 17.453 -2.562 -11.945 1 97.62 76 LEU A N 1
ATOM 590 C CA . LEU A 1 76 ? 18.125 -2.326 -10.672 1 97.62 76 LEU A CA 1
ATOM 591 C C . LEU A 1 76 ? 18.031 -3.559 -9.773 1 97.62 76 LEU A C 1
ATOM 593 O O . LEU A 1 76 ? 16.938 -4.031 -9.469 1 97.62 76 LEU A O 1
ATOM 597 N N . GLY A 1 77 ? 19.125 -4.141 -9.383 1 95.25 77 GLY A N 1
ATOM 598 C CA . GLY A 1 77 ? 19.141 -5.281 -8.484 1 95.25 77 GLY A CA 1
ATOM 599 C C . GLY A 1 77 ? 19.219 -4.883 -7.02 1 95.25 77 GLY A C 1
ATOM 600 O O . GLY A 1 77 ? 18.75 -3.811 -6.633 1 95.25 77 GLY A O 1
ATOM 601 N N . LYS A 1 78 ? 19.688 -5.797 -6.301 1 95.81 78 LYS A N 1
ATOM 602 C CA . LYS A 1 78 ? 19.938 -5.539 -4.887 1 95.81 78 LYS A CA 1
ATOM 603 C C . LYS A 1 78 ? 21.312 -4.875 -4.695 1 95.81 78 LYS A C 1
ATOM 605 O O . LYS A 1 78 ? 22.312 -5.34 -5.238 1 95.81 78 LYS A O 1
ATOM 610 N N . PRO A 1 79 ? 21.312 -3.791 -3.959 1 98.31 79 PRO A N 1
ATOM 611 C CA . PRO A 1 79 ? 22.609 -3.148 -3.74 1 98.31 79 PRO A CA 1
ATOM 612 C C . PRO A 1 79 ? 23.547 -3.998 -2.889 1 98.31 79 PRO A C 1
ATOM 614 O O . PRO A 1 79 ? 23.109 -4.672 -1.953 1 98.31 79 PRO A O 1
ATOM 617 N N . ARG A 1 80 ? 24.766 -3.914 -3.197 1 97.38 80 ARG A N 1
ATOM 618 C CA . ARG A 1 80 ? 25.781 -4.691 -2.482 1 97.38 80 ARG A CA 1
ATOM 619 C C . ARG A 1 80 ? 26.203 -3.994 -1.192 1 97.38 80 ARG A C 1
ATOM 621 O O . ARG A 1 80 ? 26.719 -4.633 -0.277 1 97.38 80 ARG A O 1
ATOM 628 N N . ASN A 1 81 ? 26.062 -2.676 -1.202 1 98.06 81 ASN A N 1
ATOM 629 C CA . ASN A 1 81 ? 26.453 -1.854 -0.062 1 98.06 81 ASN A CA 1
ATOM 630 C C . ASN A 1 81 ? 25.703 -0.529 -0.039 1 98.06 81 ASN A C 1
ATOM 632 O O . ASN A 1 81 ? 24.859 -0.273 -0.904 1 98.06 81 ASN A O 1
ATOM 636 N N . ALA A 1 82 ? 26.031 0.24 1.003 1 98.44 82 ALA A N 1
ATOM 637 C CA . ALA A 1 82 ? 25.328 1.503 1.213 1 98.44 82 ALA A CA 1
ATOM 638 C C . ALA A 1 82 ? 25.578 2.469 0.058 1 98.44 82 ALA A C 1
ATOM 640 O O . ALA A 1 82 ? 24.688 3.23 -0.325 1 98.44 82 ALA A O 1
ATOM 641 N N . GLU A 1 83 ? 26.719 2.453 -0.494 1 98.5 83 GLU A N 1
ATOM 642 C CA . GLU A 1 83 ? 27.062 3.354 -1.59 1 98.5 83 GLU A CA 1
ATOM 643 C C . GLU A 1 83 ? 26.234 3.062 -2.83 1 98.5 83 GLU A C 1
ATOM 645 O O . GLU A 1 83 ? 25.719 3.982 -3.471 1 98.5 83 GLU A O 1
ATOM 650 N N . GLU A 1 84 ? 26.078 1.836 -3.145 1 98.5 84 GLU A N 1
ATOM 651 C CA . GLU A 1 84 ? 25.25 1.448 -4.273 1 98.5 84 GLU A CA 1
ATOM 652 C C . GLU A 1 84 ? 23.781 1.804 -4.023 1 98.5 84 GLU A C 1
ATOM 654 O O . GLU A 1 84 ? 23.078 2.23 -4.938 1 98.5 84 GLU A O 1
ATOM 659 N N . ALA A 1 85 ? 23.391 1.609 -2.766 1 98.69 85 ALA A N 1
ATOM 660 C CA . ALA A 1 85 ? 22.031 1.98 -2.41 1 98.69 85 ALA A CA 1
ATOM 661 C C . ALA A 1 85 ? 21.797 3.471 -2.631 1 98.69 85 ALA A C 1
ATOM 663 O O . ALA A 1 85 ? 20.781 3.863 -3.223 1 98.69 85 ALA A O 1
ATOM 664 N N . ARG A 1 86 ? 22.734 4.285 -2.191 1 98.56 86 ARG A N 1
ATOM 665 C CA . ARG A 1 86 ? 22.656 5.734 -2.363 1 98.56 86 ARG A CA 1
ATOM 666 C C . ARG A 1 86 ? 22.547 6.105 -3.836 1 98.56 86 ARG A C 1
ATOM 668 O O . ARG A 1 86 ? 21.719 6.938 -4.207 1 98.56 86 ARG A O 1
ATOM 675 N N . LYS A 1 87 ? 23.375 5.516 -4.59 1 98.38 87 LYS A N 1
ATOM 676 C CA . LYS A 1 87 ? 23.375 5.805 -6.02 1 98.38 87 LYS A CA 1
ATOM 677 C C . LYS A 1 87 ? 22.031 5.469 -6.656 1 98.38 87 LYS A C 1
ATOM 679 O O . LYS A 1 87 ? 21.5 6.25 -7.441 1 98.38 87 LYS A O 1
ATOM 684 N N . MET A 1 88 ? 21.516 4.344 -6.312 1 98.62 88 MET A N 1
ATOM 685 C CA . MET A 1 88 ? 20.234 3.926 -6.844 1 98.62 88 MET A CA 1
ATOM 686 C C . MET A 1 88 ? 19.125 4.902 -6.441 1 98.62 88 MET A C 1
ATOM 688 O O . MET A 1 88 ? 18.344 5.352 -7.285 1 98.62 88 MET A O 1
ATOM 692 N N . LEU A 1 89 ? 19.094 5.234 -5.16 1 98.81 89 LEU A N 1
ATOM 693 C CA . LEU A 1 89 ? 18.031 6.082 -4.637 1 98.81 89 LEU A CA 1
ATOM 694 C C . LEU A 1 89 ? 18.141 7.496 -5.191 1 98.81 89 LEU A C 1
ATOM 696 O O . LEU A 1 89 ? 17.125 8.148 -5.449 1 98.81 89 LEU A O 1
ATOM 700 N N . ARG A 1 90 ? 19.328 7.957 -5.391 1 98.62 90 ARG A N 1
ATOM 701 C CA . ARG A 1 90 ? 19.516 9.258 -6.02 1 98.62 90 ARG A CA 1
ATOM 702 C C . ARG A 1 90 ? 19.016 9.25 -7.461 1 98.62 90 ARG A C 1
ATOM 704 O O . ARG A 1 90 ? 18.406 10.227 -7.918 1 98.62 90 ARG A O 1
ATOM 711 N N . ALA A 1 91 ? 19.328 8.18 -8.117 1 98.5 91 ALA A N 1
ATOM 712 C CA . ALA A 1 91 ? 18.875 8.062 -9.5 1 98.5 91 ALA A CA 1
ATOM 713 C C . ALA A 1 91 ? 17.344 8.055 -9.57 1 98.5 91 ALA A C 1
ATOM 715 O O . ALA A 1 91 ? 16.75 8.641 -10.484 1 98.5 91 ALA A O 1
ATOM 716 N N . LEU A 1 92 ? 16.703 7.43 -8.625 1 98.75 92 LEU A N 1
ATOM 717 C CA . LEU A 1 92 ? 15.25 7.289 -8.602 1 98.75 92 LEU A CA 1
ATOM 718 C C . LEU A 1 92 ? 14.586 8.57 -8.102 1 98.75 92 LEU A C 1
ATOM 720 O O . LEU A 1 92 ? 13.398 8.805 -8.359 1 98.75 92 LEU A O 1
ATOM 724 N N . SER A 1 93 ? 15.32 9.414 -7.434 1 98.75 93 SER A N 1
ATOM 725 C CA . SER A 1 93 ? 14.82 10.641 -6.836 1 98.75 93 SER A CA 1
ATOM 726 C C . SER A 1 93 ? 14.172 11.547 -7.887 1 98.75 93 SER A C 1
ATOM 728 O O . SER A 1 93 ? 14.805 11.891 -8.883 1 98.75 93 SER A O 1
ATOM 730 N N . GLY A 1 94 ? 12.945 11.859 -7.641 1 98.75 94 GLY A N 1
ATOM 731 C CA . GLY A 1 94 ? 12.227 12.766 -8.523 1 98.75 94 GLY A CA 1
ATOM 732 C C . GLY A 1 94 ? 11.773 12.117 -9.812 1 98.75 94 GLY A C 1
ATOM 733 O O . GLY A 1 94 ? 11.234 12.781 -10.695 1 98.75 94 GLY A O 1
ATOM 734 N N . ASN A 1 95 ? 11.93 10.805 -9.961 1 98.88 95 ASN A N 1
ATOM 735 C CA . ASN A 1 95 ? 11.68 10.141 -11.234 1 98.88 95 ASN A CA 1
ATOM 736 C C . ASN A 1 95 ? 10.688 8.992 -11.086 1 98.88 95 ASN A C 1
ATOM 738 O O . ASN A 1 95 ? 10.328 8.617 -9.969 1 98.88 95 ASN A O 1
ATOM 742 N N . VAL A 1 96 ? 10.164 8.547 -12.18 1 98.88 96 VAL A N 1
ATOM 743 C CA . VAL A 1 96 ? 9.289 7.387 -12.242 1 98.88 96 VAL A CA 1
ATOM 744 C C . VAL A 1 96 ? 10.102 6.145 -12.609 1 98.88 96 VAL A C 1
ATOM 746 O O . VAL A 1 96 ? 10.977 6.203 -13.477 1 98.88 96 VAL A O 1
ATOM 749 N N . HIS A 1 97 ? 9.883 5.066 -11.945 1 98.88 97 HIS A N 1
ATOM 750 C CA . HIS A 1 97 ? 10.414 3.76 -12.305 1 98.88 97 HIS A CA 1
ATOM 751 C C . HIS A 1 97 ? 9.336 2.688 -12.258 1 98.88 97 HIS A C 1
ATOM 753 O O . HIS A 1 97 ? 8.211 2.957 -11.828 1 98.88 97 HIS A O 1
ATOM 759 N N . LYS A 1 98 ? 9.664 1.514 -12.766 1 98.81 98 LYS A N 1
ATOM 760 C CA . LYS A 1 98 ? 8.688 0.434 -12.844 1 98.81 98 LYS A CA 1
ATOM 761 C C . LYS A 1 98 ? 9.109 -0.758 -11.992 1 98.81 98 LYS A C 1
ATOM 763 O O . LYS A 1 98 ? 10.297 -1.082 -11.922 1 98.81 98 LYS A O 1
ATOM 768 N N . VAL A 1 99 ? 8.18 -1.306 -11.352 1 98.81 99 VAL A N 1
ATOM 769 C CA . VAL A 1 99 ? 8.352 -2.605 -10.703 1 98.81 99 VAL A CA 1
ATOM 770 C C . VAL A 1 99 ? 7.562 -3.666 -11.469 1 98.81 99 VAL A C 1
ATOM 772 O O . VAL A 1 99 ? 6.34 -3.561 -11.609 1 98.81 99 VAL A O 1
ATOM 775 N N . ILE A 1 100 ? 8.25 -4.676 -11.961 1 98.56 100 ILE A N 1
ATOM 776 C CA . ILE A 1 100 ? 7.676 -5.723 -12.797 1 98.56 100 ILE A CA 1
ATOM 777 C C . ILE A 1 100 ? 7.852 -7.078 -12.117 1 98.56 100 ILE A C 1
ATOM 779 O O . ILE A 1 100 ? 8.961 -7.438 -11.703 1 98.56 100 ILE A O 1
ATOM 783 N N . THR A 1 101 ? 6.77 -7.754 -11.977 1 98.56 101 THR A N 1
ATOM 784 C CA . THR A 1 101 ? 6.84 -9.094 -11.398 1 98.56 101 THR A CA 1
ATOM 785 C C . THR A 1 101 ? 6.176 -10.109 -12.32 1 98.56 101 THR A C 1
ATOM 787 O O . THR A 1 101 ? 5.008 -9.969 -12.68 1 98.56 101 THR A O 1
ATOM 790 N N . GLY A 1 102 ? 6.969 -11.094 -12.781 1 98.44 102 GLY A N 1
ATOM 791 C CA . GLY A 1 102 ? 6.363 -12.305 -13.32 1 98.44 102 GLY A CA 1
ATOM 792 C C . GLY A 1 102 ? 6 -13.312 -12.25 1 98.44 102 GLY A C 1
ATOM 793 O O . GLY A 1 102 ? 6.734 -13.484 -11.273 1 98.44 102 GLY A O 1
ATOM 794 N N . TYR A 1 103 ? 4.82 -13.984 -12.414 1 98.81 103 TYR A N 1
ATOM 795 C CA . TYR A 1 103 ? 4.449 -15.047 -11.477 1 98.81 103 TYR A CA 1
ATOM 796 C C . TYR A 1 103 ? 4.012 -16.297 -12.219 1 98.81 103 TYR A C 1
ATOM 798 O O . TYR A 1 103 ? 3.613 -16.234 -13.383 1 98.81 103 TYR A O 1
ATOM 806 N N . CYS A 1 104 ? 4.156 -17.359 -11.578 1 98.75 104 CYS A N 1
ATOM 807 C CA . CYS A 1 104 ? 3.779 -18.656 -12.117 1 98.75 104 CYS A CA 1
ATOM 808 C C . CYS A 1 104 ? 3.172 -19.547 -11.039 1 98.75 104 CYS A C 1
ATOM 810 O O . CYS A 1 104 ? 3.75 -19.703 -9.961 1 98.75 104 CYS A O 1
ATOM 812 N N . ILE A 1 105 ? 2.008 -20.062 -11.305 1 98.88 105 ILE A N 1
ATOM 813 C CA . ILE A 1 105 ? 1.315 -21.016 -10.453 1 98.88 105 ILE A CA 1
ATOM 814 C C . ILE A 1 105 ? 1.165 -22.359 -11.18 1 98.88 105 ILE A C 1
ATOM 816 O O . ILE A 1 105 ? 0.676 -22.391 -12.312 1 98.88 105 ILE A O 1
ATOM 820 N N . ILE A 1 106 ? 1.622 -23.391 -10.602 1 98.56 106 ILE A N 1
ATOM 821 C CA . ILE A 1 106 ? 1.399 -24.734 -11.117 1 98.56 106 ILE A CA 1
ATOM 822 C C . ILE A 1 106 ? 0.394 -25.469 -10.234 1 98.56 106 ILE A C 1
ATOM 824 O O . ILE A 1 106 ? 0.624 -25.641 -9.039 1 98.56 106 ILE A O 1
ATOM 828 N N . HIS A 1 107 ? -0.682 -25.812 -10.789 1 98.06 107 HIS A N 1
ATOM 829 C CA . HIS A 1 107 ? -1.758 -26.5 -10.086 1 98.06 107 HIS A CA 1
ATOM 830 C C . HIS A 1 107 ? -2.285 -27.688 -10.891 1 98.06 107 HIS A C 1
ATOM 832 O O . HIS A 1 107 ? -2.854 -27.5 -11.969 1 98.06 107 HIS A O 1
ATOM 838 N N . ASN A 1 108 ? -2.16 -28.891 -10.367 1 95.06 108 ASN A N 1
ATOM 839 C CA . ASN A 1 108 ? -2.639 -30.094 -11.031 1 95.06 108 ASN A CA 1
ATOM 840 C C . ASN A 1 108 ? -2.176 -30.156 -12.484 1 95.06 108 ASN A C 1
ATOM 842 O O . ASN A 1 108 ? -2.98 -30.391 -13.391 1 95.06 108 ASN A O 1
ATOM 846 N N . GLY A 1 109 ? -0.866 -29.844 -12.641 1 91.62 109 GLY A N 1
ATOM 847 C CA . GLY A 1 109 ? -0.256 -29.953 -13.961 1 91.62 109 GLY A CA 1
ATOM 848 C C . GLY A 1 109 ? -0.538 -28.75 -14.852 1 91.62 109 GLY A C 1
ATOM 849 O O . GLY A 1 109 ? 0.063 -28.609 -15.914 1 91.62 109 GLY A O 1
ATOM 850 N N . ARG A 1 110 ? -1.447 -27.875 -14.484 1 95.88 110 ARG A N 1
ATOM 851 C CA . ARG A 1 110 ? -1.759 -26.672 -15.242 1 95.88 110 ARG A CA 1
ATOM 852 C C . ARG A 1 110 ? -0.891 -25.5 -14.797 1 95.88 110 ARG A C 1
ATOM 854 O O . ARG A 1 110 ? -0.633 -25.328 -13.602 1 95.88 110 ARG A O 1
ATOM 861 N N . ILE A 1 111 ? -0.48 -24.734 -15.781 1 98 111 ILE A N 1
ATOM 862 C CA . ILE A 1 111 ? 0.344 -23.578 -15.5 1 98 111 ILE A CA 1
ATOM 863 C C . ILE A 1 111 ? -0.483 -22.297 -15.688 1 98 111 ILE A C 1
ATOM 865 O O . ILE A 1 111 ? -1.086 -22.094 -16.734 1 98 111 ILE A O 1
ATOM 869 N N . ILE A 1 112 ? -0.611 -21.484 -14.633 1 98.5 112 ILE A N 1
ATOM 870 C CA . ILE A 1 112 ? -1.197 -20.156 -14.664 1 98.5 112 ILE A CA 1
ATOM 871 C C . ILE A 1 112 ? -0.109 -19.109 -14.43 1 98.5 112 ILE A C 1
ATOM 873 O O . ILE A 1 112 ? 0.59 -19.156 -13.414 1 98.5 112 ILE A O 1
ATOM 877 N N . GLU A 1 113 ? 0.109 -18.25 -15.375 1 98.5 113 GLU A N 1
ATOM 878 C CA . GLU A 1 113 ? 1.206 -17.297 -15.234 1 98.5 113 GLU A CA 1
ATOM 879 C C . GLU A 1 113 ? 0.807 -15.914 -15.758 1 98.5 113 GLU A C 1
ATOM 881 O O . GLU A 1 113 ? -0.193 -15.781 -16.469 1 98.5 113 GLU A O 1
ATOM 886 N N . GLY A 1 114 ? 1.47 -14.898 -15.352 1 98.5 114 GLY A N 1
ATOM 887 C CA . GLY A 1 114 ? 1.217 -13.523 -15.75 1 98.5 114 GLY A CA 1
ATOM 888 C C . GLY A 1 114 ? 2.295 -12.562 -15.297 1 98.5 114 GLY A C 1
ATOM 889 O O . GLY A 1 114 ? 3.258 -12.969 -14.641 1 98.5 114 GLY A O 1
ATOM 890 N N . VAL A 1 115 ? 2.18 -11.352 -15.781 1 98.75 115 VAL A N 1
ATOM 891 C CA . VAL A 1 115 ? 3.1 -10.281 -15.422 1 98.75 115 VAL A CA 1
ATOM 892 C C . VAL A 1 115 ? 2.314 -9.086 -14.891 1 98.75 115 VAL A C 1
ATOM 894 O O . VAL A 1 115 ? 1.264 -8.734 -15.43 1 98.75 115 VAL A O 1
ATOM 897 N N . GLU A 1 116 ? 2.764 -8.547 -13.773 1 98.81 116 GLU A N 1
ATOM 898 C CA . GLU A 1 116 ? 2.213 -7.324 -13.203 1 98.81 116 GLU A CA 1
ATOM 899 C C . GLU A 1 116 ? 3.242 -6.199 -13.211 1 98.81 116 GLU A C 1
ATOM 901 O O . GLU A 1 116 ? 4.414 -6.418 -12.891 1 98.81 116 GLU A O 1
ATOM 906 N N . GLU A 1 117 ? 2.801 -5.055 -13.633 1 98.75 117 GLU A N 1
ATOM 907 C CA . GLU A 1 117 ? 3.666 -3.877 -13.648 1 98.75 117 GLU A CA 1
ATOM 908 C C . GLU A 1 117 ? 3.053 -2.729 -12.852 1 98.75 117 GLU A C 1
ATOM 910 O O . GLU A 1 117 ? 1.854 -2.463 -12.961 1 98.75 117 GLU A O 1
ATOM 915 N N . THR A 1 118 ? 3.84 -2.096 -12.016 1 98.88 118 THR A N 1
ATOM 916 C CA . THR A 1 118 ? 3.436 -0.913 -11.266 1 98.88 118 THR A CA 1
ATOM 917 C C . THR A 1 118 ? 4.43 0.227 -11.477 1 98.88 118 THR A C 1
ATOM 919 O O . THR A 1 118 ? 5.645 0.023 -11.391 1 98.88 118 THR A O 1
ATOM 922 N N . GLU A 1 119 ? 3.945 1.374 -11.797 1 98.94 119 GLU A N 1
ATOM 923 C CA . GLU A 1 119 ? 4.77 2.578 -11.844 1 98.94 119 GLU A CA 1
ATOM 924 C C . GLU A 1 119 ? 4.875 3.225 -10.461 1 98.94 119 GLU A C 1
ATOM 926 O O . GLU A 1 119 ? 3.889 3.293 -9.727 1 98.94 119 GLU A O 1
ATOM 931 N N . VAL A 1 120 ? 6.027 3.674 -10.141 1 98.94 120 VAL A N 1
ATOM 932 C CA . VAL A 1 120 ? 6.277 4.352 -8.875 1 98.94 120 VAL A CA 1
ATOM 933 C C . VAL A 1 120 ? 6.953 5.699 -9.133 1 98.94 120 VAL A C 1
ATOM 935 O O . VAL A 1 120 ? 7.969 5.766 -9.828 1 98.94 120 VAL A O 1
ATOM 938 N N . LYS A 1 121 ? 6.391 6.734 -8.625 1 98.94 121 LYS A N 1
ATOM 939 C CA . LYS A 1 121 ? 6.996 8.062 -8.664 1 98.94 121 LYS A CA 1
ATOM 940 C C . LYS A 1 121 ? 7.566 8.445 -7.297 1 98.94 121 LYS A C 1
ATOM 942 O O . LYS A 1 121 ? 6.832 8.516 -6.312 1 98.94 121 LYS A O 1
ATOM 947 N N . PHE A 1 122 ? 8.859 8.648 -7.297 1 98.88 122 PHE A N 1
ATOM 948 C CA . PHE A 1 122 ? 9.477 9.195 -6.094 1 98.88 122 PHE A CA 1
ATOM 949 C C . PHE A 1 122 ? 9.414 10.719 -6.098 1 98.88 122 PHE A C 1
ATOM 951 O O . PHE A 1 122 ? 9.539 11.352 -7.152 1 98.88 122 PHE A O 1
ATOM 958 N N . ARG A 1 123 ? 9.227 11.25 -4.914 1 98.56 123 ARG A N 1
ATOM 959 C CA . ARG A 1 123 ? 9.508 12.672 -4.723 1 98.56 123 ARG A CA 1
ATOM 960 C C . ARG A 1 123 ? 11.008 12.945 -4.785 1 98.56 123 ARG A C 1
ATOM 962 O O . ARG A 1 123 ? 11.82 12.016 -4.766 1 98.56 123 ARG A O 1
ATOM 969 N N . GLU A 1 124 ? 11.344 14.266 -4.98 1 98.38 124 GLU A N 1
ATOM 970 C CA . GLU A 1 124 ? 12.75 14.609 -4.805 1 98.38 124 GLU A CA 1
ATOM 971 C C . GLU A 1 124 ? 13.219 14.297 -3.389 1 98.38 124 GLU A C 1
ATOM 973 O O . GLU A 1 124 ? 12.602 14.727 -2.414 1 98.38 124 GLU A O 1
ATOM 978 N N . ILE A 1 125 ? 14.242 13.539 -3.318 1 97.62 125 ILE A N 1
ATOM 979 C CA . ILE A 1 125 ? 14.773 13.117 -2.027 1 97.62 125 ILE A CA 1
ATOM 980 C C . ILE A 1 125 ? 15.961 14 -1.649 1 97.62 125 ILE A C 1
ATOM 982 O O . ILE A 1 125 ? 16.984 13.992 -2.334 1 97.62 125 ILE A O 1
ATOM 986 N N . GLY A 1 126 ? 15.898 14.719 -0.642 1 96.69 126 GLY A N 1
ATOM 987 C CA . GLY A 1 126 ? 17.016 15.508 -0.161 1 96.69 126 GLY A CA 1
ATOM 988 C C . GLY A 1 126 ? 18.094 14.672 0.497 1 96.69 126 GLY A C 1
ATOM 989 O O . GLY A 1 126 ? 17.859 13.531 0.89 1 96.69 126 GLY A O 1
ATOM 990 N N . ASP A 1 127 ? 19.234 15.227 0.678 1 96.69 127 ASP A N 1
ATOM 991 C CA . ASP A 1 127 ? 20.406 14.508 1.187 1 96.69 127 ASP A CA 1
ATOM 992 C C . ASP A 1 127 ? 20.172 14.016 2.613 1 96.69 127 ASP A C 1
ATOM 994 O O . ASP A 1 127 ? 20.531 12.891 2.955 1 96.69 127 ASP A O 1
ATOM 998 N N . GLU A 1 128 ? 19.609 14.82 3.395 1 96.38 128 GLU A N 1
ATOM 999 C CA . GLU A 1 128 ? 19.406 14.461 4.793 1 96.38 128 GLU A CA 1
ATOM 1000 C C . GLU A 1 128 ? 18.469 13.266 4.922 1 96.38 128 GLU A C 1
ATOM 1002 O O . GLU A 1 128 ? 18.75 12.32 5.668 1 96.38 128 GLU A O 1
ATOM 1007 N N . LEU A 1 129 ? 17.391 13.328 4.23 1 96.62 129 LEU A N 1
ATOM 1008 C CA . LEU A 1 129 ? 16.406 12.242 4.262 1 96.62 129 LEU A CA 1
ATOM 1009 C C . LEU A 1 129 ? 17 10.969 3.68 1 96.62 129 LEU A C 1
ATOM 1011 O O . LEU A 1 129 ? 16.766 9.875 4.199 1 96.62 129 LEU A O 1
ATOM 1015 N N . LEU A 1 130 ? 17.766 11.117 2.611 1 97.81 130 LEU A N 1
ATOM 1016 C CA . LEU A 1 130 ? 18.422 9.977 1.993 1 97.81 130 LEU A CA 1
ATOM 1017 C C . LEU A 1 130 ? 19.375 9.289 2.98 1 97.81 130 LEU A C 1
ATOM 1019 O O . LEU A 1 130 ? 19.344 8.07 3.123 1 97.81 130 LEU A O 1
ATOM 1023 N N . GLU A 1 131 ? 20.156 10.102 3.645 1 97.75 131 GLU A N 1
ATOM 1024 C CA . GLU A 1 131 ? 21.109 9.539 4.59 1 97.75 131 GLU A CA 1
ATOM 1025 C C . GLU A 1 131 ? 20.406 8.898 5.781 1 97.75 131 GLU A C 1
ATOM 1027 O O . GLU A 1 131 ? 20.859 7.887 6.309 1 97.75 131 GLU A O 1
ATOM 1032 N N . TRP A 1 132 ? 19.375 9.5 6.223 1 97.62 132 TRP A N 1
ATOM 1033 C CA . TRP A 1 132 ? 18.547 8.875 7.262 1 97.62 132 TRP A CA 1
ATOM 1034 C C . TRP A 1 132 ? 18.078 7.488 6.82 1 97.62 132 TRP A C 1
ATOM 1036 O O . TRP A 1 132 ? 18.25 6.512 7.555 1 97.62 132 TRP A O 1
ATOM 1046 N N . TYR A 1 133 ? 17.547 7.414 5.637 1 98.25 133 TYR A N 1
ATOM 1047 C CA . TYR A 1 133 ? 17.031 6.141 5.141 1 98.25 133 TYR A CA 1
ATOM 1048 C C . TYR A 1 133 ? 18.141 5.098 5.062 1 98.25 133 TYR A C 1
ATOM 1050 O O . TYR A 1 133 ? 17.938 3.945 5.449 1 98.25 133 TYR A O 1
ATOM 1058 N N . ILE A 1 134 ? 19.281 5.527 4.57 1 98.38 134 ILE A N 1
ATOM 1059 C CA . ILE A 1 134 ? 20.422 4.621 4.465 1 98.38 134 ILE A CA 1
ATOM 1060 C C . ILE A 1 134 ? 20.766 4.062 5.844 1 98.38 134 ILE A C 1
ATOM 1062 O O . ILE A 1 134 ? 21.047 2.869 5.988 1 98.38 134 ILE A O 1
ATOM 1066 N N . SER A 1 135 ? 20.641 4.887 6.785 1 97.75 135 SER A N 1
ATOM 1067 C CA . SER A 1 135 ? 21.016 4.512 8.148 1 97.75 135 SER A CA 1
ATOM 1068 C C . SER A 1 135 ? 20.031 3.492 8.727 1 97.75 135 SER A C 1
ATOM 1070 O O . SER A 1 135 ? 20.344 2.816 9.711 1 97.75 135 SER A O 1
ATOM 1072 N N . THR A 1 136 ? 18.844 3.379 8.203 1 97.19 136 THR A N 1
ATOM 1073 C CA . THR A 1 136 ? 17.844 2.441 8.695 1 97.19 136 THR A CA 1
ATOM 1074 C C . THR A 1 136 ? 18.219 1.007 8.336 1 97.19 136 THR A C 1
ATOM 1076 O O . THR A 1 136 ? 17.734 0.058 8.961 1 97.19 136 THR A O 1
ATOM 1079 N N . GLY A 1 137 ? 18.938 0.833 7.238 1 97.75 137 GLY A N 1
ATOM 1080 C CA . GLY A 1 137 ? 19.281 -0.492 6.746 1 97.75 137 GLY A CA 1
ATOM 1081 C C . GLY A 1 137 ? 18.172 -1.131 5.934 1 97.75 137 GLY A C 1
ATOM 1082 O O . GLY A 1 137 ? 18.328 -2.236 5.41 1 97.75 137 GLY A O 1
ATOM 1083 N N . GLU A 1 138 ? 17.094 -0.479 5.73 1 97.38 138 GLU A N 1
ATOM 1084 C CA . GLU A 1 138 ? 15.93 -1.052 5.051 1 97.38 138 GLU A CA 1
ATOM 1085 C C . GLU A 1 138 ? 16.25 -1.344 3.586 1 97.38 138 GLU A C 1
ATOM 1087 O O . GLU A 1 138 ? 15.547 -2.129 2.941 1 97.38 138 GLU A O 1
ATOM 1092 N N . TRP A 1 139 ? 17.297 -0.771 3.004 1 97.88 139 TRP A N 1
ATOM 1093 C CA . TRP A 1 139 ? 17.656 -0.925 1.599 1 97.88 139 TRP A CA 1
ATOM 1094 C C . TRP A 1 139 ? 18.234 -2.309 1.336 1 97.88 139 TRP A C 1
ATOM 1096 O O . TRP A 1 139 ? 18.312 -2.754 0.187 1 97.88 139 TRP A O 1
ATOM 1106 N N . LYS A 1 140 ? 18.594 -2.99 2.422 1 97.5 140 LYS A N 1
ATOM 1107 C CA . LYS A 1 140 ? 19.281 -4.273 2.277 1 97.5 140 LYS A CA 1
ATOM 1108 C C . LYS A 1 140 ? 18.344 -5.336 1.727 1 97.5 140 LYS A C 1
ATOM 1110 O O . LYS A 1 140 ? 17.172 -5.406 2.121 1 97.5 140 LYS A O 1
ATOM 1115 N N . ASP A 1 141 ? 18.859 -6.113 0.764 1 93.62 141 ASP A N 1
ATOM 1116 C CA . ASP A 1 141 ? 18.188 -7.281 0.197 1 93.62 141 ASP A CA 1
ATOM 1117 C C . ASP A 1 141 ? 16.922 -6.887 -0.546 1 93.62 141 ASP A C 1
ATOM 1119 O O . ASP A 1 141 ? 15.93 -7.617 -0.523 1 93.62 141 ASP A O 1
ATOM 1123 N N . LYS A 1 142 ? 16.922 -5.691 -1.136 1 95.56 142 LYS A N 1
ATOM 1124 C CA . LYS A 1 142 ? 15.789 -5.199 -1.913 1 95.56 142 LYS A CA 1
ATOM 1125 C C . LYS A 1 142 ? 16.25 -4.637 -3.256 1 95.56 142 LYS A C 1
ATOM 1127 O O . LYS A 1 142 ? 17.141 -3.785 -3.307 1 95.56 142 LYS A O 1
ATOM 1132 N N . ALA A 1 143 ? 15.586 -5.133 -4.293 1 95.56 143 ALA A N 1
ATOM 1133 C CA . ALA A 1 143 ? 15.836 -4.551 -5.609 1 95.56 143 ALA A CA 1
ATOM 1134 C C . ALA A 1 143 ? 15.477 -3.068 -5.629 1 95.56 143 ALA A C 1
ATOM 1136 O O . ALA A 1 143 ? 14.438 -2.668 -5.09 1 95.56 143 ALA A O 1
ATOM 1137 N N . GLY A 1 144 ? 16.344 -2.242 -6.156 1 97.62 144 GLY A N 1
ATOM 1138 C CA . GLY A 1 144 ? 16.094 -0.81 -6.211 1 97.62 144 GLY A CA 1
ATOM 1139 C C . GLY A 1 144 ? 16.406 -0.102 -4.906 1 97.62 144 GLY A C 1
ATOM 1140 O O . GLY A 1 144 ? 16.219 1.113 -4.793 1 97.62 144 GLY A O 1
ATOM 1141 N N . ALA A 1 145 ? 16.719 -0.868 -3.834 1 98.38 145 ALA A N 1
ATOM 1142 C CA . ALA A 1 145 ? 17.219 -0.364 -2.559 1 98.38 145 ALA A CA 1
ATOM 1143 C C . ALA A 1 145 ? 16.094 0.25 -1.731 1 98.38 145 ALA A C 1
ATOM 1145 O O . ALA A 1 145 ? 16.312 1.189 -0.965 1 98.38 145 ALA A O 1
ATOM 1146 N N . TYR A 1 146 ? 14.906 -0.217 -1.873 1 98.56 146 TYR A N 1
ATOM 1147 C CA . TYR A 1 146 ? 13.867 0.375 -1.04 1 98.56 146 TYR A CA 1
ATOM 1148 C C . TYR A 1 146 ? 12.734 -0.618 -0.789 1 98.56 146 TYR A C 1
ATOM 1150 O O . TYR A 1 146 ? 12.539 -1.551 -1.571 1 98.56 146 TYR A O 1
ATOM 1158 N N . GLY A 1 147 ? 12.078 -0.494 0.32 1 97.12 147 GLY A N 1
ATOM 1159 C CA . GLY A 1 147 ? 10.828 -1.153 0.656 1 97.12 147 GLY A CA 1
ATOM 1160 C C . GLY A 1 147 ? 9.672 -0.185 0.831 1 97.12 147 GLY A C 1
ATOM 1161 O O . GLY A 1 147 ? 9.633 0.573 1.803 1 97.12 147 GLY A O 1
ATOM 1162 N N . ILE A 1 148 ? 8.734 -0.268 -0.071 1 97.81 148 ILE A N 1
ATOM 1163 C CA . ILE A 1 148 ? 7.668 0.727 -0.111 1 97.81 148 ILE A CA 1
ATOM 1164 C C . ILE A 1 148 ? 6.82 0.629 1.156 1 97.81 148 ILE A C 1
ATOM 1166 O O . ILE A 1 148 ? 6.191 1.606 1.566 1 97.81 148 ILE A O 1
ATOM 1170 N N . GLN A 1 149 ? 6.73 -0.55 1.804 1 94.75 149 GLN A N 1
ATOM 1171 C CA . GLN A 1 149 ? 5.859 -0.804 2.947 1 94.75 149 GLN A CA 1
ATOM 1172 C C . GLN A 1 149 ? 6.453 -0.226 4.23 1 94.75 149 GLN A C 1
ATOM 1174 O O . GLN A 1 149 ? 5.773 -0.147 5.254 1 94.75 149 GLN A O 1
ATOM 1179 N N . GLY A 1 150 ? 7.656 0.186 4.211 1 94.69 150 GLY A N 1
ATOM 1180 C CA . GLY A 1 150 ? 8.344 0.695 5.387 1 94.69 150 GLY A CA 1
ATOM 1181 C C . GLY A 1 150 ? 8.695 2.166 5.281 1 94.69 150 GLY A C 1
ATOM 1182 O O . GLY A 1 150 ? 7.836 2.996 4.973 1 94.69 150 GLY A O 1
ATOM 1183 N N . TYR A 1 151 ? 9.969 2.453 5.582 1 97.38 151 TYR A N 1
ATOM 1184 C CA . TYR A 1 151 ? 10.453 3.828 5.676 1 97.38 151 TYR A CA 1
ATOM 1185 C C . TYR A 1 151 ? 10.484 4.488 4.301 1 97.38 151 TYR A C 1
ATOM 1187 O O . TYR A 1 151 ? 10.266 5.695 4.18 1 97.38 151 TYR A O 1
ATOM 1195 N N . ALA A 1 152 ? 10.648 3.705 3.275 1 98.12 152 ALA A N 1
ATOM 1196 C CA . ALA A 1 152 ? 10.789 4.27 1.937 1 98.12 152 ALA A CA 1
ATOM 1197 C C . ALA A 1 152 ? 9.461 4.848 1.447 1 98.12 152 ALA A C 1
ATOM 1199 O O . ALA A 1 152 ? 9.422 5.547 0.433 1 98.12 152 ALA A O 1
ATOM 1200 N N . SER A 1 153 ? 8.344 4.551 2.18 1 98.19 153 SER A N 1
ATOM 1201 C CA . SER A 1 153 ? 7.059 5.133 1.821 1 98.19 153 SER A CA 1
ATOM 1202 C C . SER A 1 153 ? 7.148 6.652 1.726 1 98.19 153 SER A C 1
ATOM 1204 O O . SER A 1 153 ? 6.434 7.273 0.936 1 98.19 153 SER A O 1
ATOM 1206 N N . ILE A 1 154 ? 8.008 7.281 2.447 1 97.81 154 ILE A N 1
ATOM 1207 C CA . ILE A 1 154 ? 8.141 8.734 2.494 1 97.81 154 ILE A CA 1
ATOM 1208 C C . ILE A 1 154 ? 8.648 9.25 1.147 1 97.81 154 ILE A C 1
ATOM 1210 O O . ILE A 1 154 ? 8.43 10.414 0.8 1 97.81 154 ILE A O 1
ATOM 1214 N N . PHE A 1 155 ? 9.305 8.391 0.374 1 98.56 155 PHE A N 1
ATOM 1215 C CA . PHE A 1 155 ? 9.852 8.789 -0.915 1 98.56 155 PHE A CA 1
ATOM 1216 C C . PHE A 1 155 ? 8.781 8.758 -1.996 1 98.56 155 PHE A C 1
ATOM 1218 O O . PHE A 1 155 ? 8.961 9.336 -3.072 1 98.56 155 PHE A O 1
ATOM 1225 N N . VAL A 1 156 ? 7.703 8.078 -1.8 1 98.81 156 VAL A N 1
ATOM 1226 C CA . VAL A 1 156 ? 6.762 7.75 -2.867 1 98.81 156 VAL A CA 1
ATOM 1227 C C . VAL A 1 156 ? 5.707 8.852 -2.979 1 98.81 156 VAL A C 1
ATOM 1229 O O . VAL A 1 156 ? 5.016 9.156 -2.006 1 98.81 156 VAL A O 1
ATOM 1232 N N . GLU A 1 157 ? 5.645 9.43 -4.113 1 98.69 157 GLU A N 1
ATOM 1233 C CA . GLU A 1 157 ? 4.617 10.422 -4.398 1 98.69 157 GLU A CA 1
ATOM 1234 C C . GLU A 1 157 ? 3.314 9.766 -4.844 1 98.69 157 GLU A C 1
ATOM 1236 O O . GLU A 1 157 ? 2.24 10.102 -4.348 1 98.69 157 GLU A O 1
ATOM 1241 N N . TRP A 1 158 ? 3.396 8.852 -5.711 1 98.88 158 TRP A N 1
ATOM 1242 C CA . TRP A 1 158 ? 2.232 8.086 -6.152 1 98.88 158 TRP A CA 1
ATOM 1243 C C . TRP A 1 158 ? 2.656 6.773 -6.797 1 98.88 158 TRP A C 1
ATOM 1245 O O . TRP A 1 158 ? 3.824 6.594 -7.148 1 98.88 158 TRP A O 1
ATOM 1255 N N . ILE A 1 159 ? 1.771 5.84 -6.801 1 98.94 159 ILE A N 1
ATOM 1256 C CA . ILE A 1 159 ? 1.944 4.652 -7.629 1 98.94 159 ILE A CA 1
ATOM 1257 C C . ILE A 1 159 ? 0.762 4.512 -8.586 1 98.94 159 ILE A C 1
ATOM 1259 O O . ILE A 1 159 ? -0.302 5.09 -8.352 1 98.94 159 ILE A O 1
ATOM 1263 N N . LYS A 1 160 ? 0.997 3.883 -9.672 1 98.94 160 LYS A N 1
ATOM 1264 C CA . LYS A 1 160 ? -0.03 3.445 -10.609 1 98.94 160 LYS A CA 1
ATOM 1265 C C . LYS A 1 160 ? 0.057 1.942 -10.859 1 98.94 160 LYS A C 1
ATOM 1267 O O . LYS A 1 160 ? 0.929 1.481 -11.602 1 98.94 160 LYS A O 1
ATOM 1272 N N . GLY A 1 161 ? -0.833 1.187 -10.312 1 98.88 161 GLY A N 1
ATOM 1273 C CA . GLY A 1 161 ? -0.823 -0.265 -10.383 1 98.88 161 GLY A CA 1
ATOM 1274 C C . GLY A 1 161 ? -1.061 -0.935 -9.047 1 98.88 161 GLY A C 1
ATOM 1275 O O . GLY A 1 161 ? -1.78 -0.402 -8.195 1 98.88 161 GLY A O 1
ATOM 1276 N N . ASP A 1 162 ? -0.554 -2.105 -8.898 1 98.75 162 ASP A N 1
ATOM 1277 C CA . ASP A 1 162 ? -0.738 -2.949 -7.723 1 98.75 162 ASP A CA 1
ATOM 1278 C C . ASP A 1 162 ? 0.318 -2.65 -6.664 1 98.75 162 ASP A C 1
ATOM 1280 O O . ASP A 1 162 ? 1.505 -2.906 -6.871 1 98.75 162 ASP A O 1
ATOM 1284 N N . TYR A 1 163 ? -0.083 -2.125 -5.527 1 98.88 163 TYR A N 1
ATOM 1285 C CA . TYR A 1 163 ? 0.811 -1.807 -4.418 1 98.88 163 TYR A CA 1
ATOM 1286 C C . TYR A 1 163 ? 1.592 -3.037 -3.979 1 98.88 163 TYR A C 1
ATOM 1288 O O . TYR A 1 163 ? 2.799 -2.961 -3.73 1 98.88 163 TYR A O 1
ATOM 1296 N N . TYR A 1 164 ? 0.992 -4.176 -3.914 1 98.62 164 TYR A N 1
ATOM 1297 C CA . TYR A 1 164 ? 1.629 -5.375 -3.381 1 98.62 164 TYR A CA 1
ATOM 1298 C C . TYR A 1 164 ? 2.623 -5.953 -4.379 1 98.62 164 TYR A C 1
ATOM 1300 O O . TYR A 1 164 ? 3.535 -6.691 -4 1 98.62 164 TYR A O 1
ATOM 1308 N N . ASN A 1 165 ? 2.396 -5.598 -5.637 1 98.69 165 ASN A N 1
ATOM 1309 C CA . ASN A 1 165 ? 3.447 -5.895 -6.605 1 98.69 165 ASN A CA 1
ATOM 1310 C C . ASN A 1 165 ? 4.77 -5.242 -6.211 1 98.69 165 ASN A C 1
ATOM 1312 O O . ASN A 1 165 ? 5.832 -5.852 -6.34 1 98.69 165 ASN A O 1
ATOM 1316 N N . VAL A 1 166 ? 4.668 -4.012 -5.727 1 98.81 166 VAL A N 1
ATOM 1317 C CA . VAL A 1 166 ? 5.859 -3.273 -5.32 1 98.81 166 VAL A CA 1
ATOM 1318 C C . VAL A 1 166 ? 6.418 -3.863 -4.027 1 98.81 166 VAL A C 1
ATOM 1320 O O . VAL A 1 166 ? 7.633 -3.928 -3.842 1 98.81 166 VAL A O 1
ATOM 1323 N N . VAL A 1 167 ? 5.484 -4.324 -3.168 1 98.19 167 VAL A N 1
ATOM 1324 C CA . VAL A 1 167 ? 5.906 -4.914 -1.903 1 98.19 167 VAL A CA 1
ATOM 1325 C C . VAL A 1 167 ? 6.68 -6.203 -2.168 1 98.19 167 VAL A C 1
ATOM 1327 O O . VAL A 1 167 ? 7.715 -6.453 -1.543 1 98.19 167 VAL A O 1
ATOM 1330 N N . GLY A 1 168 ? 6.059 -7.02 -3.135 1 97.19 168 GLY A N 1
ATOM 1331 C CA . GLY A 1 168 ? 6.844 -8.219 -3.371 1 97.19 168 GLY A CA 1
ATOM 1332 C C . GLY A 1 168 ? 6.074 -9.305 -4.102 1 97.19 168 GLY A C 1
ATOM 1333 O O . GLY A 1 168 ? 6.672 -10.227 -4.66 1 97.19 168 GLY A O 1
ATOM 1334 N N . LEU A 1 169 ? 4.801 -9.242 -4.121 1 98.56 169 LEU A N 1
ATOM 1335 C CA . LEU A 1 169 ? 3.965 -10.242 -4.789 1 98.56 169 LEU A CA 1
ATOM 1336 C C . LEU A 1 169 ? 2.654 -9.617 -5.262 1 98.56 169 LEU A C 1
ATOM 1338 O O . LEU A 1 169 ? 1.883 -9.094 -4.457 1 98.56 169 LEU A O 1
ATOM 1342 N N . PRO A 1 170 ? 2.371 -9.711 -6.574 1 98.69 170 PRO A N 1
ATOM 1343 C CA . PRO A 1 170 ? 1.083 -9.195 -7.039 1 98.69 170 PRO A CA 1
ATOM 1344 C C . PRO A 1 170 ? -0.104 -9.844 -6.328 1 98.69 170 PRO A C 1
ATOM 1346 O O . PRO A 1 170 ? -0.15 -11.062 -6.184 1 98.69 170 PRO A O 1
ATOM 1349 N N . ILE A 1 171 ? -1.054 -9.039 -5.965 1 98.5 171 ILE A N 1
ATOM 1350 C CA . ILE A 1 171 ? -2.258 -9.547 -5.316 1 98.5 171 ILE A CA 1
ATOM 1351 C C . ILE A 1 171 ? -2.996 -10.484 -6.266 1 98.5 171 ILE A C 1
ATOM 1353 O O . ILE A 1 171 ? -3.721 -11.383 -5.82 1 98.5 171 ILE A O 1
ATOM 1357 N N . LYS A 1 172 ? -2.777 -10.336 -7.57 1 98.25 172 LYS A N 1
ATOM 1358 C CA . LYS A 1 172 ? -3.359 -11.203 -8.594 1 98.25 172 LYS A CA 1
ATOM 1359 C C . LYS A 1 172 ? -3.078 -12.672 -8.289 1 98.25 172 LYS A C 1
ATOM 1361 O O . LYS A 1 172 ? -3.898 -13.547 -8.586 1 98.25 172 LYS A O 1
ATOM 1366 N N . VAL A 1 173 ? -1.956 -12.945 -7.738 1 98.75 173 VAL A N 1
ATOM 1367 C CA . VAL A 1 173 ? -1.597 -14.32 -7.398 1 98.75 173 VAL A CA 1
ATOM 1368 C C . VAL A 1 173 ? -2.604 -14.883 -6.398 1 98.75 173 VAL A C 1
ATOM 1370 O O . VAL A 1 173 ? -3.059 -16.016 -6.539 1 98.75 173 VAL A O 1
ATOM 1373 N N . VAL A 1 174 ? -2.98 -14.117 -5.398 1 98.38 174 VAL A N 1
ATOM 1374 C CA . VAL A 1 174 ? -3.965 -14.523 -4.402 1 98.38 174 VAL A CA 1
ATOM 1375 C C . VAL A 1 174 ? -5.32 -14.734 -5.074 1 98.38 174 VAL A C 1
ATOM 1377 O O . VAL A 1 174 ? -6.016 -15.711 -4.785 1 98.38 174 VAL A O 1
ATOM 1380 N N . VAL A 1 175 ? -5.652 -13.852 -5.973 1 97.75 175 VAL A N 1
ATOM 1381 C CA . VAL A 1 175 ? -6.918 -13.93 -6.699 1 97.75 175 VAL A CA 1
ATOM 1382 C C . VAL A 1 175 ? -6.977 -15.234 -7.492 1 97.75 175 VAL A C 1
ATOM 1384 O O . VAL A 1 175 ? -7.98 -15.953 -7.453 1 97.75 175 VAL A O 1
ATOM 1387 N N . GLU A 1 176 ? -5.871 -15.547 -8.195 1 98.25 176 GLU A N 1
ATOM 1388 C CA . GLU A 1 176 ? -5.824 -16.766 -9 1 98.25 176 GLU A CA 1
ATOM 1389 C C . GLU A 1 176 ? -5.969 -18.016 -8.125 1 98.25 176 GLU A C 1
ATOM 1391 O O . GLU A 1 176 ? -6.645 -18.969 -8.508 1 98.25 176 GLU A O 1
ATOM 1396 N N . LEU A 1 177 ? -5.363 -18 -6.992 1 98.31 177 LEU A N 1
ATOM 1397 C CA . LEU A 1 177 ? -5.465 -19.125 -6.082 1 98.31 177 LEU A CA 1
ATOM 1398 C C . LEU A 1 177 ? -6.895 -19.297 -5.582 1 98.31 177 LEU A C 1
ATOM 1400 O O . LEU A 1 177 ? -7.379 -20.422 -5.449 1 98.31 177 LEU A O 1
ATOM 1404 N N . THR A 1 178 ? -7.555 -18.203 -5.297 1 97.06 178 THR A N 1
ATOM 1405 C CA . THR A 1 178 ? -8.953 -18.281 -4.883 1 97.06 178 THR A CA 1
ATOM 1406 C C . THR A 1 178 ? -9.812 -18.859 -5.992 1 97.06 178 THR A C 1
ATOM 1408 O O . THR A 1 178 ? -10.734 -19.641 -5.727 1 97.06 178 THR A O 1
ATOM 1411 N N . LYS A 1 179 ? -9.516 -18.484 -7.215 1 96.25 179 LYS A N 1
ATOM 1412 C CA . LYS A 1 179 ? -10.25 -19 -8.359 1 96.25 179 LYS A CA 1
ATOM 1413 C C . LYS A 1 179 ? -10.047 -20.516 -8.5 1 96.25 179 LYS A C 1
ATOM 1415 O O . LYS A 1 179 ? -10.914 -21.219 -9.023 1 96.25 179 LYS A O 1
ATOM 1420 N N . LEU A 1 180 ? -8.93 -20.984 -8.039 1 96.69 180 LEU A N 1
ATOM 1421 C CA . LEU A 1 180 ? -8.602 -22.406 -8.117 1 96.69 180 LEU A CA 1
ATOM 1422 C C . LEU A 1 180 ? -9.297 -23.188 -7 1 96.69 180 LEU A C 1
ATOM 1424 O O . LEU A 1 180 ? -9.195 -24.406 -6.934 1 96.69 180 LEU A O 1
ATOM 1428 N N . GLY A 1 181 ? -9.93 -22.422 -6.07 1 94.81 181 GLY A N 1
ATOM 1429 C CA . GLY A 1 181 ? -10.734 -23.094 -5.059 1 94.81 181 GLY A CA 1
ATOM 1430 C C . GLY A 1 181 ? -10.156 -22.984 -3.662 1 94.81 181 GLY A C 1
ATOM 1431 O O . GLY A 1 181 ? -10.734 -23.5 -2.701 1 94.81 181 GLY A O 1
ATOM 1432 N N . PHE A 1 182 ? -9.008 -22.344 -3.545 1 96.81 182 PHE A N 1
ATOM 1433 C CA . PHE A 1 182 ? -8.445 -22.156 -2.213 1 96.81 182 PHE A CA 1
ATOM 1434 C C . PHE A 1 182 ? -9.219 -21.078 -1.446 1 96.81 182 PHE A C 1
ATOM 1436 O O . PHE A 1 182 ? -9.414 -19.969 -1.946 1 96.81 182 PHE A O 1
ATOM 1443 N N . LYS A 1 183 ? -9.664 -21.359 -0.292 1 93.31 183 LYS A N 1
ATOM 1444 C CA . LYS A 1 183 ? -10.406 -20.422 0.542 1 93.31 183 LYS A CA 1
ATOM 1445 C C . LYS A 1 183 ? -9.453 -19.609 1.424 1 93.31 183 LYS A C 1
ATOM 1447 O O . LYS A 1 183 ? -8.672 -20.172 2.184 1 93.31 183 LYS A O 1
ATOM 1452 N N . PRO A 1 184 ? -9.531 -18.312 1.304 1 96.31 184 PRO A N 1
ATOM 1453 C CA . PRO A 1 184 ? -8.68 -17.531 2.195 1 96.31 184 PRO A CA 1
ATOM 1454 C C . PRO A 1 184 ? -9.016 -17.734 3.67 1 96.31 184 PRO A C 1
ATOM 1456 O O . PRO A 1 184 ? -10.172 -17.984 4.016 1 96.31 184 PRO A O 1
ATOM 1459 N N . LYS A 1 185 ? -7.98 -17.625 4.441 1 93.75 185 LYS A N 1
ATOM 1460 C CA . LYS A 1 185 ? -8.188 -17.766 5.879 1 93.75 185 LYS A CA 1
ATOM 1461 C C . LYS A 1 185 ? -8.531 -16.438 6.52 1 93.75 185 LYS A C 1
ATOM 1463 O O . LYS A 1 185 ? -8.414 -15.383 5.879 1 93.75 185 LYS A O 1
ATOM 1468 N N . ARG A 1 186 ? -9.148 -16.5 7.832 1 84.56 186 ARG A N 1
ATOM 1469 C CA . ARG A 1 186 ? -9.5 -15.297 8.578 1 84.56 186 ARG A CA 1
ATOM 1470 C C . ARG A 1 186 ? -8.461 -14.992 9.656 1 84.56 186 ARG A C 1
ATOM 1472 O O . ARG A 1 186 ? -7.832 -15.906 10.195 1 84.56 186 ARG A O 1
ATOM 1479 N N . MET B 1 1 ? 9.953 18.953 20.125 1 83.94 1 MET B N 1
ATOM 1480 C CA . MET B 1 1 ? 8.578 19.422 19.969 1 83.94 1 MET B CA 1
ATOM 1481 C C . MET B 1 1 ? 7.613 18.266 19.797 1 83.94 1 MET B C 1
ATOM 1483 O O . MET B 1 1 ? 7.965 17.25 19.188 1 83.94 1 MET B O 1
ATOM 1487 N N . MET B 1 2 ? 6.441 18.359 20.438 1 94.44 2 MET B N 1
ATOM 1488 C CA . MET B 1 2 ? 5.492 17.266 20.516 1 94.44 2 MET B CA 1
ATOM 1489 C C . MET B 1 2 ? 4.527 17.281 19.344 1 94.44 2 MET B C 1
ATOM 1491 O O . MET B 1 2 ? 4.043 18.359 18.953 1 94.44 2 MET B O 1
ATOM 1495 N N . ILE B 1 3 ? 4.359 16.203 18.703 1 98.5 3 ILE B N 1
ATOM 1496 C CA . ILE B 1 3 ? 3.344 16.047 17.672 1 98.5 3 ILE B CA 1
ATOM 1497 C C . ILE B 1 3 ? 2.076 15.453 18.281 1 98.5 3 ILE B C 1
ATOM 1499 O O . ILE B 1 3 ? 2.127 14.414 18.938 1 98.5 3 ILE B O 1
ATOM 1503 N N . ILE B 1 4 ? 0.972 16.125 18.094 1 98.69 4 ILE B N 1
ATOM 1504 C CA . ILE B 1 4 ? -0.326 15.633 18.547 1 98.69 4 ILE B CA 1
ATOM 1505 C C . ILE B 1 4 ? -1.18 15.242 17.328 1 98.69 4 ILE B C 1
ATOM 1507 O O . ILE B 1 4 ? -1.41 16.062 16.438 1 98.69 4 ILE B O 1
ATOM 1511 N N . LEU B 1 5 ? -1.6 14.047 17.297 1 98.69 5 LEU B N 1
ATOM 1512 C CA . LEU B 1 5 ? -2.543 13.578 16.281 1 98.69 5 LEU B CA 1
ATOM 1513 C C . LEU B 1 5 ? -3.982 13.781 16.75 1 98.69 5 LEU B C 1
ATOM 1515 O O . LEU B 1 5 ? -4.438 13.117 17.688 1 98.69 5 LEU B O 1
ATOM 1519 N N . ALA B 1 6 ? -4.66 14.68 16.078 1 98.12 6 ALA B N 1
ATOM 1520 C CA . ALA B 1 6 ? -6.043 15 16.422 1 98.12 6 ALA B CA 1
ATOM 1521 C C . ALA B 1 6 ? -7.016 14.039 15.742 1 98.12 6 ALA B C 1
ATOM 1523 O O . ALA B 1 6 ? -7.902 14.461 15 1 98.12 6 ALA B O 1
ATOM 1524 N N . SER B 1 7 ? -6.918 12.75 16 1 96.44 7 SER B N 1
ATOM 1525 C CA . SER B 1 7 ? -7.715 11.695 15.391 1 96.44 7 SER B CA 1
ATOM 1526 C C . SER B 1 7 ? -7.762 10.453 16.281 1 96.44 7 SER B C 1
ATOM 1528 O O . SER B 1 7 ? -6.777 10.125 16.953 1 96.44 7 SER B O 1
ATOM 1530 N N . SER B 1 8 ? -8.867 9.773 16.281 1 93.62 8 SER B N 1
ATOM 1531 C CA . SER B 1 8 ? -8.992 8.5 16.984 1 93.62 8 SER B CA 1
ATOM 1532 C C . SER B 1 8 ? -8.695 7.328 16.047 1 93.62 8 SER B C 1
ATOM 1534 O O . SER B 1 8 ? -8.75 6.172 16.469 1 93.62 8 SER B O 1
ATOM 1536 N N . SER B 1 9 ? -8.422 7.594 14.805 1 94.75 9 SER B N 1
ATOM 1537 C CA . SER B 1 9 ? -8.219 6.531 13.82 1 94.75 9 SER B CA 1
ATOM 1538 C C . SER B 1 9 ? -6.984 5.703 14.148 1 94.75 9 SER B C 1
ATOM 1540 O O . SER B 1 9 ? -5.871 6.234 14.188 1 94.75 9 SER B O 1
ATOM 1542 N N . PRO B 1 10 ? -7.125 4.395 14.352 1 96.19 10 PRO B N 1
ATOM 1543 C CA . PRO B 1 10 ? -5.953 3.545 14.586 1 96.19 10 PRO B CA 1
ATOM 1544 C C . PRO B 1 10 ? -4.98 3.543 13.406 1 96.19 10 PRO B C 1
ATOM 1546 O O . PRO B 1 10 ? -3.764 3.492 13.609 1 96.19 10 PRO B O 1
ATOM 1549 N N . ARG B 1 11 ? -5.5 3.621 12.219 1 97 11 ARG B N 1
ATOM 1550 C CA . ARG B 1 11 ? -4.656 3.615 11.031 1 97 11 ARG B CA 1
ATOM 1551 C C . ARG B 1 11 ? -3.799 4.875 10.961 1 97 11 ARG B C 1
ATOM 1553 O O . ARG B 1 11 ? -2.611 4.809 10.633 1 97 11 ARG B O 1
ATOM 1560 N N . ARG B 1 12 ? -4.383 6.008 11.25 1 98.06 12 ARG B N 1
ATOM 1561 C CA . ARG B 1 12 ? -3.627 7.258 11.25 1 98.06 12 ARG B CA 1
ATOM 1562 C C . ARG B 1 12 ? -2.52 7.227 12.297 1 98.06 12 ARG B C 1
ATOM 1564 O O . ARG B 1 12 ? -1.395 7.656 12.031 1 98.06 12 ARG B O 1
ATOM 1571 N N . ARG B 1 13 ? -2.875 6.715 13.43 1 98.06 13 ARG B N 1
ATOM 1572 C CA . ARG B 1 13 ? -1.899 6.578 14.5 1 98.06 13 ARG B CA 1
ATOM 1573 C C . ARG B 1 13 ? -0.742 5.68 14.086 1 98.06 13 ARG B C 1
ATOM 1575 O O . ARG B 1 13 ? 0.423 6 14.328 1 98.06 13 ARG B O 1
ATOM 1582 N N . GLU B 1 14 ? -1.036 4.59 13.461 1 97.69 14 GLU B N 1
ATOM 1583 C CA . GLU B 1 14 ? -0.02 3.635 13.031 1 97.69 14 GLU B CA 1
ATOM 1584 C C . GLU B 1 14 ? 0.916 4.258 11.992 1 97.69 14 GLU B C 1
ATOM 1586 O O . GLU B 1 14 ? 2.139 4.137 12.102 1 97.69 14 GLU B O 1
ATOM 1591 N N . ILE B 1 15 ? 0.356 4.934 11.031 1 97.88 15 ILE B N 1
ATOM 1592 C CA . ILE B 1 15 ? 1.152 5.527 9.961 1 97.88 15 ILE B CA 1
ATOM 1593 C C . ILE B 1 15 ? 2.072 6.602 10.531 1 97.88 15 ILE B C 1
ATOM 1595 O O . ILE B 1 15 ? 3.287 6.562 10.328 1 97.88 15 ILE B O 1
ATOM 1599 N N . LEU B 1 16 ? 1.487 7.559 11.242 1 98.38 16 LEU B N 1
ATOM 1600 C CA . LEU B 1 16 ? 2.271 8.656 11.789 1 98.38 16 LEU B CA 1
ATOM 1601 C C . LEU B 1 16 ? 3.262 8.156 12.836 1 98.38 16 LEU B C 1
ATOM 1603 O O . LEU B 1 16 ? 4.406 8.609 12.883 1 98.38 16 LEU B O 1
ATOM 1607 N N . GLY B 1 17 ? 2.826 7.199 13.609 1 97.75 17 GLY B N 1
ATOM 1608 C CA . GLY B 1 17 ? 3.635 6.645 14.688 1 97.75 17 GLY B CA 1
ATOM 1609 C C . GLY B 1 17 ? 4.832 5.859 14.188 1 97.75 17 GLY B C 1
ATOM 1610 O O . GLY B 1 17 ? 5.773 5.605 14.945 1 97.75 17 GLY B O 1
ATOM 1611 N N . ARG B 1 18 ? 4.785 5.406 12.977 1 96.81 18 ARG B N 1
ATOM 1612 C CA . ARG B 1 18 ? 5.926 4.715 12.383 1 96.81 18 ARG B CA 1
ATOM 1613 C C . ARG B 1 18 ? 7.137 5.633 12.281 1 96.81 18 ARG B C 1
ATOM 1615 O O . ARG B 1 18 ? 8.281 5.18 12.383 1 96.81 18 ARG B O 1
ATOM 1622 N N . PHE B 1 19 ? 6.891 6.918 12.164 1 97.81 19 PHE B N 1
ATOM 1623 C CA . PHE B 1 19 ? 7.977 7.836 11.844 1 97.81 19 PHE B CA 1
ATOM 1624 C C . PHE B 1 19 ? 8.273 8.75 13.023 1 97.81 19 PHE B C 1
ATOM 1626 O O . PHE B 1 19 ? 9.398 9.25 13.156 1 97.81 19 PHE B O 1
ATOM 1633 N N . PHE B 1 20 ? 7.254 8.969 13.859 1 98.25 20 PHE B N 1
ATOM 1634 C CA . PHE B 1 20 ? 7.434 9.961 14.914 1 98.25 20 PHE B CA 1
ATOM 1635 C C . PHE B 1 20 ? 6.848 9.461 16.234 1 98.25 20 PHE B C 1
ATOM 1637 O O . PHE B 1 20 ? 5.938 8.633 16.234 1 98.25 20 PHE B O 1
ATOM 1644 N N . GLU B 1 21 ? 7.414 9.922 17.328 1 97.81 21 GLU B N 1
ATOM 1645 C CA . GLU B 1 21 ? 6.703 9.852 18.609 1 97.81 21 GLU B CA 1
ATOM 1646 C C . GLU B 1 21 ? 5.535 10.828 18.641 1 97.81 21 GLU B C 1
ATOM 1648 O O . GLU B 1 21 ? 5.711 12.023 18.391 1 97.81 21 GLU B O 1
ATOM 1653 N N . ILE B 1 22 ? 4.406 10.297 18.938 1 98.38 22 ILE B N 1
ATOM 1654 C CA . ILE B 1 22 ? 3.24 11.172 18.875 1 98.38 22 ILE B CA 1
ATOM 1655 C C . ILE B 1 22 ? 2.352 10.945 20.094 1 98.38 22 ILE B C 1
ATOM 1657 O O . ILE B 1 22 ? 2.455 9.914 20.766 1 98.38 22 ILE B O 1
ATOM 1661 N N . LYS B 1 23 ? 1.572 11.906 20.391 1 98 23 LYS B N 1
ATOM 1662 C CA . LYS B 1 23 ? 0.447 11.805 21.312 1 98 23 LYS B CA 1
ATOM 1663 C C . LYS B 1 23 ? -0.884 11.891 20.578 1 98 23 LYS B C 1
ATOM 1665 O O . LYS B 1 23 ? -1.033 12.688 19.641 1 98 23 LYS B O 1
ATOM 1670 N N . VAL B 1 24 ? -1.796 11.047 20.969 1 98.06 24 VAL B N 1
ATOM 1671 C CA . VAL B 1 24 ? -3.111 11.031 20.344 1 98.06 24 VAL B CA 1
ATOM 1672 C C . VAL B 1 24 ? -4.105 11.812 21.203 1 98.06 24 VAL B C 1
ATOM 1674 O O . VAL B 1 24 ? -4.195 11.586 22.422 1 98.06 24 VAL B O 1
ATOM 1677 N N . TYR B 1 25 ? -4.785 12.727 20.594 1 97.5 25 TYR B N 1
ATOM 1678 C CA . TYR B 1 25 ? -5.855 13.484 21.234 1 97.5 25 TYR B CA 1
ATOM 1679 C C . TYR B 1 25 ? -6.992 13.75 20.25 1 97.5 25 TYR B C 1
ATOM 1681 O O . TYR B 1 25 ? -7 14.781 19.562 1 97.5 25 TYR B O 1
ATOM 1689 N N . PRO B 1 26 ? -7.949 12.828 20.25 1 95.69 26 PRO B N 1
ATOM 1690 C CA . PRO B 1 26 ? -9.016 12.953 19.25 1 95.69 26 PRO B CA 1
ATOM 1691 C C . PRO B 1 26 ? -9.773 14.273 19.359 1 95.69 26 PRO B C 1
ATOM 1693 O O . PRO B 1 26 ? -10.008 14.766 20.453 1 95.69 26 PRO B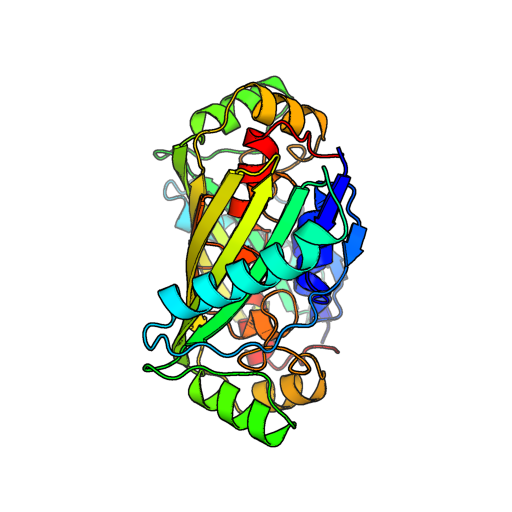 O 1
ATOM 1696 N N . ALA B 1 27 ? -10.055 14.805 18.156 1 91.81 27 ALA B N 1
ATOM 1697 C CA . ALA B 1 27 ? -10.859 16.016 18.078 1 91.81 27 ALA B CA 1
ATOM 1698 C C . ALA B 1 27 ? -12.328 15.727 18.359 1 91.81 27 ALA B C 1
ATOM 1700 O O . ALA B 1 27 ? -12.859 14.711 17.906 1 91.81 27 ALA B O 1
ATOM 1701 N N . ASN B 1 28 ? -12.945 16.484 19.188 1 84.5 28 ASN B N 1
ATOM 1702 C CA . ASN B 1 28 ? -14.375 16.375 19.484 1 84.5 28 ASN B CA 1
ATOM 1703 C C . ASN B 1 28 ? -15.18 17.453 18.75 1 84.5 28 ASN B C 1
ATOM 1705 O O . ASN B 1 28 ? -15.641 18.422 19.359 1 84.5 28 ASN B O 1
ATOM 1709 N N . VAL B 1 29 ? -15.219 17.312 17.453 1 80.44 29 VAL B N 1
ATOM 1710 C CA . VAL B 1 29 ? -15.961 18.312 16.703 1 80.44 29 VAL B CA 1
ATOM 1711 C C . VAL B 1 29 ? -16.969 17.625 15.773 1 80.44 29 VAL B C 1
ATOM 1713 O O . VAL B 1 29 ? -16.766 16.469 15.383 1 80.44 29 VAL B O 1
ATOM 1716 N N . GLU B 1 30 ? -18.047 18.328 15.641 1 73.75 30 GLU B N 1
ATOM 1717 C CA . GLU B 1 30 ? -19.031 17.844 14.672 1 73.75 30 GLU B CA 1
ATOM 1718 C C . GLU B 1 30 ? -18.484 17.953 13.25 1 73.75 30 GLU B C 1
ATOM 1720 O O . GLU B 1 30 ? -18.016 19.016 12.836 1 73.75 30 GLU B O 1
ATOM 1725 N N . GLU B 1 31 ? -18.422 16.828 12.602 1 75 31 GLU B N 1
ATOM 1726 C CA . GLU B 1 31 ? -17.922 16.797 11.234 1 75 31 GLU B CA 1
ATOM 1727 C C . GLU B 1 31 ? -18.953 17.328 10.25 1 75 31 GLU B C 1
ATOM 1729 O O . GLU B 1 31 ? -19.516 16.578 9.453 1 75 31 GLU B O 1
ATOM 1734 N N . ARG B 1 32 ? -19.406 18.594 10.422 1 77.12 32 ARG B N 1
ATOM 1735 C CA . ARG B 1 32 ? -20.375 19.203 9.516 1 77.12 32 ARG B CA 1
ATOM 1736 C C . ARG B 1 32 ? -19.703 20.281 8.656 1 77.12 32 ARG B C 1
ATOM 1738 O O . ARG B 1 32 ? -18.797 20.984 9.117 1 77.12 32 ARG B O 1
ATOM 1745 N N . SER B 1 33 ? -20 20.156 7.418 1 80.94 33 SER B N 1
ATOM 1746 C CA . SER B 1 33 ? -19.516 21.172 6.484 1 80.94 33 SER B CA 1
ATOM 1747 C C . SER B 1 33 ? -20.594 21.516 5.453 1 80.94 33 SER B C 1
ATOM 1749 O O . SER B 1 33 ? -21.328 20.641 4.996 1 80.94 33 SER B O 1
ATOM 1751 N N . THR B 1 34 ? -20.75 22.688 5.125 1 79.94 34 THR B N 1
ATOM 1752 C CA . THR B 1 34 ? -21.719 23.141 4.133 1 79.94 34 THR B CA 1
ATOM 1753 C C . THR B 1 34 ? -21.109 23.094 2.732 1 79.94 34 THR B C 1
ATOM 1755 O O . THR B 1 34 ? -21.812 23.359 1.747 1 79.94 34 THR B O 1
ATOM 1758 N N . VAL B 1 35 ? -19.875 22.703 2.77 1 83.94 35 VAL B N 1
ATOM 1759 C CA . VAL B 1 35 ? -19.156 22.672 1.494 1 83.94 35 VAL B CA 1
ATOM 1760 C C . VAL B 1 35 ? -19.609 21.453 0.683 1 83.94 35 VAL B C 1
ATOM 1762 O O . VAL B 1 35 ? -19.734 20.344 1.219 1 83.94 35 VAL B O 1
ATOM 1765 N N . LYS B 1 36 ? -19.906 21.734 -0.589 1 82.56 36 LYS B N 1
ATOM 1766 C CA . LYS B 1 36 ? -20.453 20.672 -1.431 1 82.56 36 LYS B CA 1
ATOM 1767 C C . LYS B 1 36 ? -19.344 19.828 -2.049 1 82.56 36 LYS B C 1
ATOM 1769 O O . LYS B 1 36 ? -19.422 18.609 -2.086 1 82.56 36 LYS B O 1
ATOM 1774 N N . ASP B 1 37 ? -18.25 20.484 -2.432 1 92.75 37 ASP B N 1
ATOM 1775 C CA . ASP B 1 37 ? -17.141 19.781 -3.062 1 92.75 37 ASP B CA 1
ATOM 1776 C C . ASP B 1 37 ? -16.391 18.906 -2.053 1 92.75 37 ASP B C 1
ATOM 1778 O O . ASP B 1 37 ? -16 19.375 -0.986 1 92.75 37 ASP B O 1
ATOM 1782 N N . SER B 1 38 ? -16.25 17.641 -2.352 1 94.56 38 SER B N 1
ATOM 1783 C CA . SER B 1 38 ? -15.695 16.672 -1.422 1 94.56 38 SER B CA 1
ATOM 1784 C C . SER B 1 38 ? -14.273 17.047 -1.021 1 94.56 38 SER B C 1
ATOM 1786 O O . SER B 1 38 ? -13.875 16.844 0.131 1 94.56 38 SER B O 1
ATOM 1788 N N . ARG B 1 39 ? -13.508 17.547 -1.903 1 96.31 39 ARG B N 1
ATOM 1789 C CA . ARG B 1 39 ? -12.148 17.984 -1.615 1 96.31 39 ARG B CA 1
ATOM 1790 C C . ARG B 1 39 ? -12.141 19.109 -0.58 1 96.31 39 ARG B C 1
ATOM 1792 O O . ARG B 1 39 ? -11.453 19 0.44 1 96.31 39 ARG B O 1
ATOM 1799 N N . GLU B 1 40 ? -12.891 20.109 -0.827 1 96.5 40 GLU B N 1
ATOM 1800 C CA . GLU B 1 40 ? -12.961 21.266 0.065 1 96.5 40 GLU B CA 1
ATOM 1801 C C . GLU B 1 40 ? -13.562 20.875 1.414 1 96.5 40 GLU B C 1
ATOM 1803 O O . GLU B 1 40 ? -13.164 21.406 2.451 1 96.5 40 GLU B O 1
ATOM 1808 N N . LYS B 1 41 ? -14.547 20.016 1.299 1 96.19 41 LYS B N 1
ATOM 1809 C CA . LYS B 1 41 ? -15.195 19.578 2.527 1 96.19 41 LYS B CA 1
ATOM 1810 C C . LYS B 1 41 ? -14.219 18.844 3.438 1 96.19 41 LYS B C 1
ATOM 1812 O O . LYS B 1 41 ? -14.156 19.109 4.641 1 96.19 41 LYS B O 1
ATOM 1817 N N . SER B 1 42 ? -13.469 17.906 2.891 1 96.69 42 SER B N 1
ATOM 1818 C CA . SER B 1 42 ? -12.5 17.156 3.684 1 96.69 42 SER B CA 1
ATOM 1819 C C . SER B 1 42 ? -11.461 18.094 4.312 1 96.69 42 SER B C 1
ATOM 1821 O O . SER B 1 42 ? -11.07 17.906 5.465 1 96.69 42 SER B O 1
ATOM 1823 N N . LEU B 1 43 ? -11.039 19.062 3.557 1 97.31 43 LEU B N 1
ATOM 1824 C CA . LEU B 1 43 ? -10.062 20.047 4.043 1 97.31 43 LEU B CA 1
ATOM 1825 C C . LEU B 1 43 ? -10.648 20.875 5.18 1 97.31 43 LEU B C 1
ATOM 1827 O O . LEU B 1 43 ? -9.992 21.094 6.199 1 97.31 43 LEU B O 1
ATOM 1831 N N . ASP B 1 44 ? -11.875 21.328 4.988 1 96.62 44 ASP B N 1
ATOM 1832 C CA . ASP B 1 44 ? -12.562 22.141 5.988 1 96.62 44 ASP B CA 1
ATOM 1833 C C . ASP B 1 44 ? -12.695 21.375 7.309 1 96.62 44 ASP B C 1
ATOM 1835 O O . ASP B 1 44 ? -12.406 21.922 8.375 1 96.62 44 ASP B O 1
ATOM 1839 N N . ILE B 1 45 ? -13.047 20.172 7.188 1 96.31 45 ILE B N 1
ATOM 1840 C CA . ILE B 1 45 ? -13.242 19.344 8.375 1 96.31 45 ILE B CA 1
ATOM 1841 C C . ILE B 1 45 ? -11.898 19.094 9.062 1 96.31 45 ILE B C 1
ATOM 1843 O O . ILE B 1 45 ? -11.789 19.203 10.289 1 96.31 45 ILE B O 1
ATOM 1847 N N . ALA B 1 46 ? -10.891 18.797 8.32 1 97.56 46 ALA B N 1
ATOM 1848 C CA . ALA B 1 46 ? -9.555 18.594 8.883 1 97.56 46 ALA B CA 1
ATOM 1849 C C . ALA B 1 46 ? -9.078 19.844 9.625 1 97.56 46 ALA B C 1
ATOM 1851 O O . ALA B 1 46 ? -8.523 19.75 10.719 1 97.56 46 ALA B O 1
ATOM 1852 N N . ARG B 1 4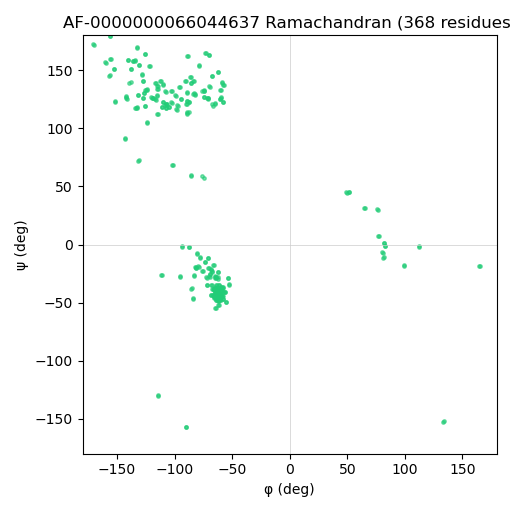7 ? -9.305 20.969 9 1 96.81 47 ARG B N 1
ATOM 1853 C CA . ARG B 1 47 ? -8.914 22.234 9.609 1 96.81 47 ARG B CA 1
ATOM 1854 C C . ARG B 1 47 ? -9.625 22.453 10.938 1 96.81 47 ARG B C 1
ATOM 1856 O O . ARG B 1 47 ? -9 22.812 11.938 1 96.81 47 ARG B O 1
ATOM 1863 N N . LYS B 1 48 ? -10.906 22.234 10.945 1 96.25 48 LYS B N 1
ATOM 1864 C CA . LYS B 1 48 ? -11.695 22.406 12.156 1 96.25 48 LYS B CA 1
ATOM 1865 C C . LYS B 1 48 ? -11.211 21.484 13.266 1 96.25 48 LYS B C 1
ATOM 1867 O O . LYS B 1 48 ? -11.094 21.891 14.422 1 96.25 48 LYS B O 1
ATOM 1872 N N . LYS B 1 49 ? -10.906 20.25 12.891 1 97.12 49 LYS B N 1
ATOM 1873 C CA . LYS B 1 49 ? -10.383 19.297 13.859 1 97.12 49 LYS B CA 1
ATOM 1874 C C . LYS B 1 49 ? -9.062 19.781 14.445 1 97.12 49 LYS B C 1
ATOM 1876 O O . LYS B 1 49 ? -8.875 19.75 15.664 1 97.12 49 LYS B O 1
ATOM 1881 N N . ALA B 1 50 ? -8.156 20.25 13.656 1 97.62 50 ALA B N 1
ATOM 1882 C CA . ALA B 1 50 ? -6.848 20.719 14.102 1 97.62 50 ALA B CA 1
ATOM 1883 C C . ALA B 1 50 ? -6.98 21.922 15.031 1 97.62 50 ALA B C 1
ATOM 1885 O O . ALA B 1 50 ? -6.352 21.969 16.094 1 97.62 50 ALA B O 1
ATOM 1886 N N . LEU B 1 51 ? -7.809 22.859 14.633 1 95.75 51 LEU B N 1
ATOM 1887 C CA . LEU B 1 51 ? -7.984 24.078 15.398 1 95.75 51 LEU B CA 1
ATOM 1888 C C . LEU B 1 51 ? -8.594 23.797 16.766 1 95.75 51 LEU B C 1
ATOM 1890 O O . LEU B 1 51 ? -8.219 24.406 17.766 1 95.75 51 LEU B O 1
ATOM 1894 N N . SER B 1 52 ? -9.477 22.859 16.781 1 95.5 52 SER B N 1
ATOM 1895 C CA . SER B 1 52 ? -10.164 22.531 18.031 1 95.5 52 SER B CA 1
ATOM 1896 C C . SER B 1 52 ? -9.188 21.984 19.062 1 95.5 52 SER B C 1
ATOM 1898 O O . SER B 1 52 ? -9.414 22.125 20.266 1 95.5 52 SER B O 1
ATOM 1900 N N . VAL B 1 53 ? -8.148 21.359 18.625 1 96.75 53 VAL B N 1
ATOM 1901 C CA . VAL B 1 53 ? -7.199 20.703 19.531 1 96.75 53 VAL B CA 1
ATOM 1902 C C . VAL B 1 53 ? -6.031 21.641 19.828 1 96.75 53 VAL B C 1
ATOM 1904 O O . VAL B 1 53 ? -5.41 21.547 20.891 1 96.75 53 VAL B O 1
ATOM 1907 N N . SER B 1 54 ? -5.734 22.562 18.906 1 95.5 54 SER B N 1
ATOM 1908 C CA . SER B 1 54 ? -4.555 23.422 18.984 1 95.5 54 SER B CA 1
ATOM 1909 C C . SER B 1 54 ? -4.562 24.266 20.25 1 95.5 54 SER B C 1
ATOM 1911 O O . SER B 1 54 ? -3.518 24.469 20.859 1 95.5 54 SER B O 1
ATOM 1913 N N . SER B 1 55 ? -5.715 24.734 20.688 1 92.44 55 SER B N 1
ATOM 1914 C CA . SER B 1 55 ? -5.812 25.609 21.844 1 92.44 55 SER B CA 1
ATOM 1915 C C . SER B 1 55 ? -5.477 24.859 23.141 1 92.44 55 SER B C 1
ATOM 1917 O O . SER B 1 55 ? -5.02 25.469 24.109 1 92.44 55 SER B O 1
ATOM 1919 N N . LYS B 1 56 ? -5.668 23.594 23.125 1 94.5 56 LYS B N 1
ATOM 1920 C CA . LYS B 1 56 ? -5.438 22.766 24.312 1 94.5 56 LYS B CA 1
ATOM 1921 C C . LYS B 1 56 ? -3.955 22.438 24.469 1 94.5 56 LYS B C 1
ATOM 1923 O O . LYS B 1 56 ? -3.512 22.062 25.547 1 94.5 56 LYS B O 1
ATOM 1928 N N . PHE B 1 57 ? -3.178 22.531 23.453 1 95.12 57 PHE B N 1
ATOM 1929 C CA . PHE B 1 57 ? -1.763 22.188 23.469 1 95.12 57 PHE B CA 1
ATOM 1930 C C . PHE B 1 57 ? -0.92 23.297 22.844 1 95.12 57 PHE B C 1
ATOM 1932 O O . PHE B 1 57 ? -0.316 23.109 21.797 1 95.12 57 PHE B O 1
ATOM 1939 N N . PRO B 1 58 ? -0.828 24.359 23.609 1 91.19 58 PRO B N 1
ATOM 1940 C CA . PRO B 1 58 ? -0.02 25.453 23.062 1 91.19 58 PRO B CA 1
ATOM 1941 C C . PRO B 1 58 ? 1.425 25.047 22.797 1 91.19 58 PRO B C 1
ATOM 1943 O O . PRO B 1 58 ? 2.043 24.375 23.625 1 91.19 58 PRO B O 1
ATOM 1946 N N . GLY B 1 59 ? 1.949 25.25 21.594 1 93.06 59 GLY B N 1
ATOM 1947 C CA . GLY B 1 59 ? 3.336 24.984 21.266 1 93.06 59 GLY B CA 1
ATOM 1948 C C . GLY B 1 59 ? 3.525 23.641 20.562 1 93.06 59 GLY B C 1
ATOM 1949 O O . GLY B 1 59 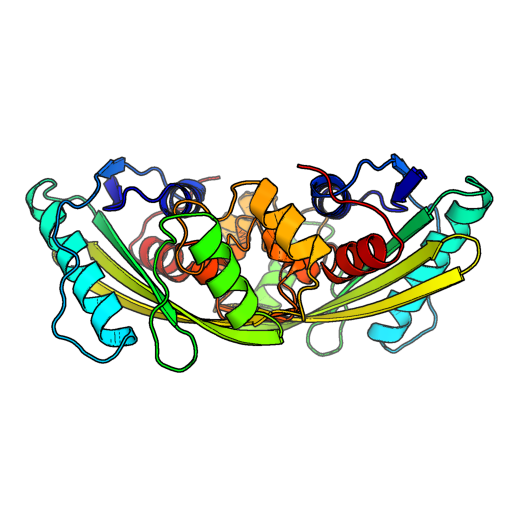? 4.594 23.375 20.016 1 93.06 59 GLY B O 1
ATOM 1950 N N . ALA B 1 60 ? 2.51 22.781 20.688 1 97.12 60 ALA B N 1
ATOM 1951 C CA . ALA B 1 60 ? 2.598 21.484 20.031 1 97.12 60 ALA B CA 1
ATOM 1952 C C . ALA B 1 60 ? 2.283 21.594 18.547 1 97.12 60 ALA B C 1
ATOM 1954 O O . ALA B 1 60 ? 1.702 22.594 18.094 1 97.12 60 ALA B O 1
ATOM 1955 N N . THR B 1 61 ? 2.791 20.719 17.797 1 98.62 61 THR B N 1
ATOM 1956 C CA . THR B 1 61 ? 2.393 20.578 16.406 1 98.62 61 THR B CA 1
ATOM 1957 C C . THR B 1 61 ? 1.185 19.656 16.281 1 98.62 61 THR B C 1
ATOM 1959 O O . THR B 1 61 ? 1.223 18.5 16.734 1 98.62 61 THR B O 1
ATOM 1962 N N . ILE B 1 62 ? 0.091 20.172 15.688 1 98.75 62 ILE B N 1
ATOM 1963 C CA . ILE B 1 62 ? -1.16 19.438 15.594 1 98.75 62 ILE B CA 1
ATOM 1964 C C . ILE B 1 62 ? -1.32 18.875 14.18 1 98.75 62 ILE B C 1
ATOM 1966 O O . ILE B 1 62 ? -1.105 19.578 13.195 1 98.75 62 ILE B O 1
ATOM 1970 N N . VAL B 1 63 ? -1.668 17.594 14.094 1 98.88 63 VAL B N 1
ATOM 1971 C CA . VAL B 1 63 ? -1.971 16.938 12.82 1 98.88 63 VAL B CA 1
ATOM 1972 C C . VAL B 1 63 ? -3.41 16.438 12.836 1 98.88 63 VAL B C 1
ATOM 1974 O O . VAL B 1 63 ? -3.812 15.711 13.742 1 98.88 63 VAL B O 1
ATOM 1977 N N . ALA B 1 64 ? -4.168 16.812 11.883 1 98.62 64 ALA B N 1
ATOM 1978 C CA . ALA B 1 64 ? -5.531 16.328 11.695 1 98.62 64 ALA B CA 1
ATOM 1979 C C . ALA B 1 64 ? -5.789 15.953 10.242 1 98.62 64 ALA B C 1
ATOM 1981 O O . ALA B 1 64 ? -5.086 16.406 9.344 1 98.62 64 ALA B O 1
ATOM 1982 N N . ALA B 1 65 ? -6.789 15.117 10.055 1 98.06 65 ALA B N 1
ATOM 1983 C CA . ALA B 1 65 ? -7.191 14.703 8.711 1 98.06 65 ALA B CA 1
ATOM 1984 C C . ALA B 1 65 ? -8.648 14.258 8.688 1 98.06 65 ALA B C 1
ATOM 1986 O O . ALA B 1 65 ? -9.234 13.984 9.734 1 98.06 65 ALA B O 1
ATOM 1987 N N . ASP B 1 66 ? -9.219 14.266 7.52 1 96.69 66 ASP B N 1
ATOM 1988 C CA . ASP B 1 66 ? -10.555 13.758 7.223 1 96.69 66 ASP B CA 1
ATOM 1989 C C . ASP B 1 66 ? -10.594 13.055 5.871 1 96.69 66 ASP B C 1
ATOM 1991 O O . ASP B 1 66 ? -10.148 13.609 4.863 1 96.69 66 ASP B O 1
ATOM 1995 N N . THR B 1 67 ? -11.047 11.805 5.852 1 97.31 67 THR B N 1
ATOM 1996 C CA . THR B 1 67 ? -11.031 10.984 4.652 1 97.31 67 THR B CA 1
ATOM 1997 C C . THR B 1 67 ? -12.445 10.664 4.188 1 97.31 67 THR B C 1
ATOM 1999 O O . THR B 1 67 ? -13.32 10.367 5.008 1 97.31 67 THR B O 1
ATOM 2002 N N . MET B 1 68 ? -12.609 10.773 2.922 1 97 68 MET B N 1
ATOM 2003 C CA . MET B 1 68 ? -13.891 10.422 2.307 1 97 68 MET B CA 1
ATOM 2004 C C . MET B 1 68 ? -13.688 9.445 1.158 1 97 68 MET B C 1
ATOM 2006 O O . MET B 1 68 ? -12.719 9.555 0.402 1 97 68 MET B O 1
ATOM 2010 N N . VAL B 1 69 ? -14.602 8.492 1.06 1 98.56 69 VAL B N 1
ATOM 2011 C CA . VAL B 1 69 ? -14.68 7.609 -0.102 1 98.56 69 VAL B CA 1
ATOM 2012 C C . VAL B 1 69 ? -15.828 8.055 -1.009 1 98.56 69 VAL B C 1
ATOM 2014 O O . VAL B 1 69 ? -16.969 8.172 -0.562 1 98.56 69 VAL B O 1
ATOM 2017 N N . ILE B 1 70 ? -15.477 8.359 -2.258 1 98.5 70 ILE B N 1
ATOM 2018 C CA . ILE B 1 70 ? -16.453 8.906 -3.191 1 98.5 70 ILE B CA 1
ATOM 2019 C C . ILE B 1 70 ? -16.672 7.93 -4.34 1 98.5 70 ILE B C 1
ATOM 2021 O O . ILE B 1 70 ? -15.719 7.488 -4.988 1 98.5 70 ILE B O 1
ATOM 2025 N N . PHE B 1 71 ? -17.906 7.598 -4.617 1 98.5 71 PHE B N 1
ATOM 2026 C CA . PHE B 1 71 ? -18.297 6.754 -5.738 1 98.5 71 PHE B CA 1
ATOM 2027 C C . PHE B 1 71 ? -19.453 7.375 -6.504 1 98.5 71 PHE B C 1
ATOM 2029 O O . PHE B 1 71 ? -20.516 7.621 -5.934 1 98.5 71 PHE B O 1
ATOM 2036 N N . ARG B 1 72 ? -19.203 7.676 -7.75 1 96.81 72 ARG B N 1
ATOM 2037 C CA . ARG B 1 72 ? -20.203 8.266 -8.625 1 96.81 72 ARG B CA 1
ATOM 2038 C C . ARG B 1 72 ? -20.828 9.5 -7.973 1 96.81 72 ARG B C 1
ATOM 2040 O O . ARG B 1 72 ? -22.062 9.617 -7.922 1 96.81 72 ARG B O 1
ATOM 2047 N N . GLY B 1 73 ? -20 10.312 -7.418 1 94.19 73 GLY B N 1
ATOM 2048 C CA . GLY B 1 73 ? -20.422 11.602 -6.887 1 94.19 73 GLY B CA 1
ATOM 2049 C C . GLY B 1 73 ? -21 11.516 -5.488 1 94.19 73 GLY B C 1
ATOM 2050 O O . GLY B 1 73 ? -21.328 12.539 -4.887 1 94.19 73 GLY B O 1
ATOM 2051 N N . LYS B 1 74 ? -21.078 10.344 -4.938 1 95.31 74 LYS B N 1
ATOM 2052 C CA . LYS B 1 74 ? -21.641 10.164 -3.604 1 95.31 74 LYS B CA 1
ATOM 2053 C C . LYS B 1 74 ? -20.578 9.734 -2.605 1 95.31 74 LYS B C 1
ATOM 2055 O O . LYS B 1 74 ? -19.719 8.914 -2.928 1 95.31 74 LYS B O 1
ATOM 2060 N N . THR B 1 75 ? -20.688 10.289 -1.39 1 96.06 75 THR B N 1
ATOM 2061 C CA . THR B 1 75 ? -19.781 9.914 -0.315 1 96.06 75 THR B CA 1
ATOM 2062 C C . THR B 1 75 ? -20.234 8.625 0.357 1 96.06 75 THR B C 1
ATOM 2064 O O . THR B 1 75 ? -21.406 8.492 0.715 1 96.06 75 THR B O 1
ATOM 2067 N N . LEU B 1 76 ? -19.359 7.703 0.48 1 97.69 76 LEU B N 1
ATOM 2068 C CA . LEU B 1 76 ? -19.609 6.48 1.235 1 97.69 76 LEU B CA 1
ATOM 2069 C C . LEU B 1 76 ? -19.047 6.594 2.65 1 97.69 76 LEU B C 1
ATOM 2071 O O . LEU B 1 76 ? -17.844 6.82 2.834 1 97.69 76 LEU B O 1
ATOM 2075 N N . GLY B 1 77 ? -19.859 6.496 3.662 1 95.19 77 GLY B N 1
ATOM 2076 C CA . GLY B 1 77 ? -19.406 6.52 5.043 1 95.19 77 GLY B CA 1
ATOM 2077 C C . GLY B 1 77 ? -19.078 5.145 5.594 1 95.19 77 GLY B C 1
ATOM 2078 O O . GLY B 1 77 ? -18.688 4.246 4.844 1 95.19 77 GLY B O 1
ATOM 2079 N N . LYS B 1 78 ? -19.141 5.098 6.848 1 95.88 78 LYS B N 1
ATOM 2080 C CA . LYS B 1 78 ? -18.984 3.818 7.531 1 95.88 78 LYS B CA 1
ATOM 2081 C C . LYS B 1 78 ? -20.297 3.045 7.562 1 95.88 78 LYS B C 1
ATOM 2083 O O . LYS B 1 78 ? -21.344 3.596 7.926 1 95.88 78 LYS B O 1
ATOM 2088 N N . PRO B 1 79 ? -20.234 1.798 7.164 1 98.31 79 PRO B N 1
ATOM 2089 C CA . PRO B 1 79 ? -21.484 1.026 7.215 1 98.31 79 PRO B CA 1
ATOM 2090 C C . PRO B 1 79 ? -21.969 0.77 8.641 1 98.31 79 PRO B C 1
ATOM 2092 O O . PRO B 1 79 ? -21.141 0.5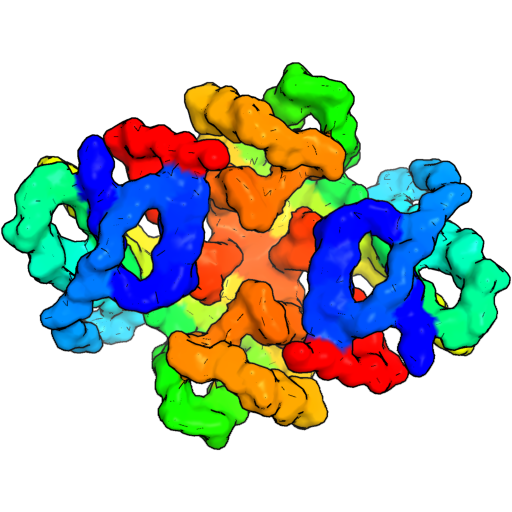52 9.539 1 98.31 79 PRO B O 1
ATOM 2095 N N . ARG B 1 80 ? -23.219 0.764 8.789 1 97.38 80 ARG B N 1
ATOM 2096 C CA . ARG B 1 80 ? -23.812 0.556 10.102 1 97.38 80 ARG B CA 1
ATOM 2097 C C . ARG B 1 80 ? -23.906 -0.93 10.43 1 97.38 80 ARG B C 1
ATOM 2099 O O . ARG B 1 80 ? -24.016 -1.305 11.602 1 97.38 80 ARG B O 1
ATOM 2106 N N . ASN B 1 81 ? -23.984 -1.729 9.375 1 98.06 81 ASN B N 1
ATOM 2107 C CA . ASN B 1 81 ? -24.125 -3.174 9.523 1 98.06 81 ASN B CA 1
ATOM 2108 C C . ASN B 1 81 ? -23.609 -3.912 8.289 1 98.06 81 ASN B C 1
ATOM 2110 O O . ASN B 1 81 ? -23.141 -3.287 7.34 1 98.06 81 ASN B O 1
ATOM 2114 N N . ALA B 1 82 ? -23.719 -5.246 8.398 1 98.44 82 ALA B N 1
ATOM 2115 C CA . ALA B 1 82 ? -23.188 -6.094 7.336 1 98.44 82 ALA B CA 1
ATOM 2116 C C . ALA B 1 82 ? -23.938 -5.863 6.027 1 98.44 82 ALA B C 1
ATOM 2118 O O . ALA B 1 82 ? -23.344 -5.91 4.949 1 98.44 82 ALA B O 1
ATOM 2119 N N . GLU B 1 83 ? -25.172 -5.602 6.094 1 98.5 83 GLU B N 1
ATOM 2120 C CA . GLU B 1 83 ? -25.984 -5.391 4.898 1 98.5 83 GLU B CA 1
ATOM 2121 C C . GLU B 1 83 ? -25.531 -4.137 4.152 1 98.5 83 GLU B C 1
ATOM 2123 O O . GLU B 1 83 ? -25.406 -4.148 2.926 1 98.5 83 GLU B O 1
ATOM 2128 N N . GLU B 1 84 ? -25.312 -3.1 4.855 1 98.5 84 GLU B N 1
ATOM 2129 C CA . GLU B 1 84 ? -24.828 -1.867 4.242 1 98.5 84 GLU B CA 1
ATOM 2130 C C . GLU B 1 84 ? -23.438 -2.059 3.652 1 98.5 84 GLU B C 1
ATOM 2132 O O . GLU B 1 84 ? -23.125 -1.524 2.584 1 98.5 84 GLU B O 1
ATOM 2137 N N . ALA B 1 85 ? -22.641 -2.832 4.387 1 98.69 85 ALA B N 1
ATOM 2138 C CA . ALA B 1 85 ? -21.312 -3.127 3.877 1 98.69 85 ALA B CA 1
ATOM 2139 C C . ALA B 1 85 ? -21.391 -3.865 2.543 1 98.69 85 ALA B C 1
ATOM 2141 O O . ALA B 1 85 ? -20.688 -3.508 1.59 1 98.69 85 ALA B O 1
ATOM 2142 N N . ARG B 1 86 ? -22.25 -4.855 2.477 1 98.56 86 ARG B N 1
ATOM 2143 C CA . ARG B 1 86 ? -22.453 -5.629 1.256 1 98.56 86 ARG B CA 1
ATOM 2144 C C . ARG B 1 86 ? -22.875 -4.727 0.099 1 98.56 86 ARG B C 1
ATOM 2146 O O . ARG B 1 86 ? -22.344 -4.844 -1.008 1 98.56 86 ARG B O 1
ATOM 2153 N N . LYS B 1 87 ? -23.797 -3.912 0.383 1 98.38 87 LYS B N 1
ATOM 2154 C CA . LYS B 1 87 ? -24.297 -3.006 -0.646 1 98.38 87 LYS B CA 1
ATOM 2155 C C . LYS B 1 87 ? -23.188 -2.102 -1.174 1 98.38 87 LYS B C 1
ATOM 2157 O O . LYS B 1 87 ? -23.062 -1.913 -2.385 1 98.38 87 LYS B O 1
ATOM 2162 N N . MET B 1 88 ? -22.422 -1.574 -0.288 1 98.62 88 MET B N 1
ATOM 2163 C CA . MET B 1 88 ? -21.312 -0.706 -0.679 1 98.62 88 MET B CA 1
ATOM 2164 C C . MET B 1 88 ? -20.312 -1.46 -1.542 1 98.62 88 MET B C 1
ATOM 2166 O O . MET B 1 88 ? -19.922 -0.982 -2.607 1 98.62 88 MET B O 1
ATOM 2170 N N . LEU B 1 89 ? -19.938 -2.635 -1.083 1 98.81 89 LEU B N 1
ATOM 2171 C CA . LEU B 1 89 ? -18.906 -3.404 -1.769 1 98.81 89 LEU B CA 1
ATOM 2172 C C . LEU B 1 89 ? -19.406 -3.889 -3.127 1 98.81 89 LEU B C 1
ATOM 2174 O O . LEU B 1 89 ? -18.625 -3.945 -4.09 1 98.81 89 LEU B O 1
ATOM 2178 N N . ARG B 1 90 ? -20.641 -4.207 -3.209 1 98.62 90 ARG B N 1
ATOM 2179 C CA . ARG B 1 90 ? -21.219 -4.578 -4.5 1 98.62 90 ARG B CA 1
ATOM 2180 C C . ARG B 1 90 ? -21.203 -3.396 -5.465 1 98.62 90 ARG B C 1
ATOM 2182 O O . ARG B 1 90 ? -20.922 -3.564 -6.656 1 98.62 90 ARG B O 1
ATOM 2189 N N . ALA B 1 91 ? -21.547 -2.275 -4.922 1 98.5 91 ALA B N 1
ATOM 2190 C CA . ALA B 1 91 ? -21.531 -1.076 -5.758 1 98.5 91 ALA B CA 1
ATOM 2191 C C . ALA B 1 91 ? -20.125 -0.787 -6.273 1 98.5 91 ALA B C 1
ATOM 2193 O O . ALA B 1 91 ? -19.953 -0.375 -7.426 1 98.5 91 ALA B O 1
ATOM 2194 N N . LEU B 1 92 ? -19.125 -1.019 -5.469 1 98.75 92 LEU B N 1
ATOM 2195 C CA . LEU B 1 92 ? -17.734 -0.724 -5.812 1 98.75 92 LEU B CA 1
ATOM 2196 C C . LEU B 1 92 ? -17.156 -1.809 -6.711 1 98.75 92 LEU B C 1
ATOM 2198 O O . LEU B 1 92 ? -16.156 -1.58 -7.406 1 98.75 92 LEU B O 1
ATOM 2202 N N . SER B 1 93 ? -17.766 -2.951 -6.746 1 98.75 93 SER B N 1
ATOM 2203 C CA . SER B 1 93 ? -17.297 -4.109 -7.504 1 98.75 93 SER B CA 1
ATOM 2204 C C . SER B 1 93 ? -17.172 -3.781 -8.984 1 98.75 93 SER B C 1
ATOM 2206 O O . SER B 1 93 ? -18.125 -3.34 -9.617 1 98.75 93 SER B O 1
ATOM 2208 N N . GLY B 1 94 ? -15.977 -3.973 -9.469 1 98.75 94 GLY B N 1
ATOM 2209 C CA . GLY B 1 94 ? -15.727 -3.77 -10.891 1 98.75 94 GLY B CA 1
ATOM 2210 C C . GLY B 1 94 ? -15.617 -2.307 -11.266 1 98.75 94 GLY B C 1
ATOM 2211 O O . GLY B 1 94 ? -15.492 -1.974 -12.453 1 98.75 94 GLY B O 1
ATOM 2212 N N . ASN B 1 95 ? -15.609 -1.384 -10.312 1 98.88 95 ASN B N 1
ATOM 2213 C CA . ASN B 1 95 ? -15.672 0.043 -10.609 1 98.88 95 ASN B CA 1
ATOM 2214 C C . ASN B 1 95 ? -14.523 0.806 -9.961 1 98.88 95 ASN B C 1
ATOM 2216 O O . ASN B 1 95 ? -13.766 0.241 -9.172 1 98.88 95 ASN B O 1
ATOM 2220 N N . VAL B 1 96 ? -14.312 1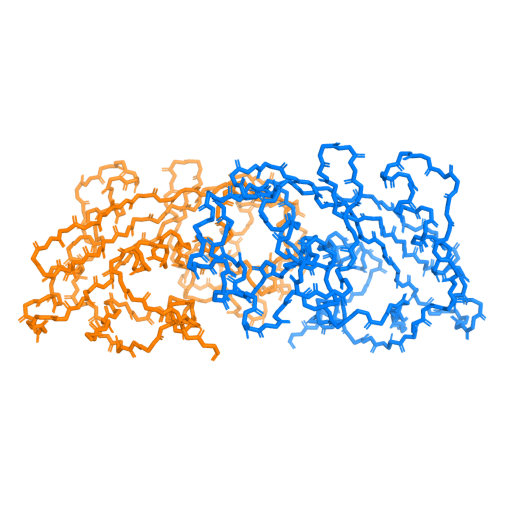.994 -10.414 1 98.88 96 VAL B N 1
ATOM 2221 C CA . VAL B 1 96 ? -13.328 2.91 -9.844 1 98.88 96 VAL B CA 1
ATOM 2222 C C . VAL B 1 96 ? -14.016 3.846 -8.852 1 98.88 96 VAL B C 1
ATOM 2224 O O . VAL B 1 96 ? -15.117 4.332 -9.102 1 98.88 96 VAL B O 1
ATOM 2227 N N . HIS B 1 97 ? -13.438 4.066 -7.719 1 98.88 97 HIS B N 1
ATOM 2228 C CA . HIS B 1 97 ? -13.844 5.082 -6.758 1 98.88 97 HIS B CA 1
ATOM 2229 C C . HIS B 1 97 ? -12.648 5.883 -6.258 1 98.88 97 HIS B C 1
ATOM 2231 O O . HIS B 1 97 ? -11.5 5.559 -6.574 1 98.88 97 HIS B O 1
ATOM 2237 N N . LYS B 1 98 ? -12.945 6.957 -5.559 1 98.81 98 LYS B N 1
ATOM 2238 C CA . LYS B 1 98 ? -11.883 7.848 -5.09 1 98.81 98 LYS B CA 1
ATOM 2239 C C . LYS B 1 98 ? -11.828 7.883 -3.566 1 98.81 98 LYS B C 1
ATOM 2241 O O . LYS B 1 98 ? -12.867 7.852 -2.9 1 98.81 98 LYS B O 1
ATOM 2246 N N . VAL B 1 99 ? -10.68 7.879 -3.076 1 98.81 99 VAL B N 1
ATOM 2247 C CA . VAL B 1 99 ? -10.43 8.18 -1.671 1 98.81 99 VAL B CA 1
ATOM 2248 C C . VAL B 1 99 ? -9.773 9.555 -1.547 1 98.81 99 VAL B C 1
ATOM 2250 O O . VAL B 1 99 ? -8.688 9.781 -2.092 1 98.81 99 VAL B O 1
ATOM 2253 N N . ILE B 1 100 ? -10.414 10.453 -0.832 1 98.56 100 ILE B N 1
ATOM 2254 C CA . ILE B 1 100 ? -9.977 11.836 -0.691 1 98.56 100 ILE B CA 1
ATOM 2255 C C . ILE B 1 100 ? -9.719 12.148 0.781 1 98.56 100 ILE B C 1
ATOM 2257 O O . ILE B 1 100 ? -10.57 11.891 1.636 1 98.56 100 ILE B O 1
ATOM 2261 N N . THR B 1 101 ? -8.562 12.641 1.028 1 98.56 101 THR B N 1
ATOM 2262 C CA . THR B 1 101 ? -8.234 13.039 2.395 1 98.56 101 THR B CA 1
ATOM 2263 C C . THR B 1 101 ? -7.754 14.484 2.436 1 98.56 101 THR B C 1
ATOM 2265 O O . THR B 1 101 ? -6.789 14.844 1.757 1 98.56 1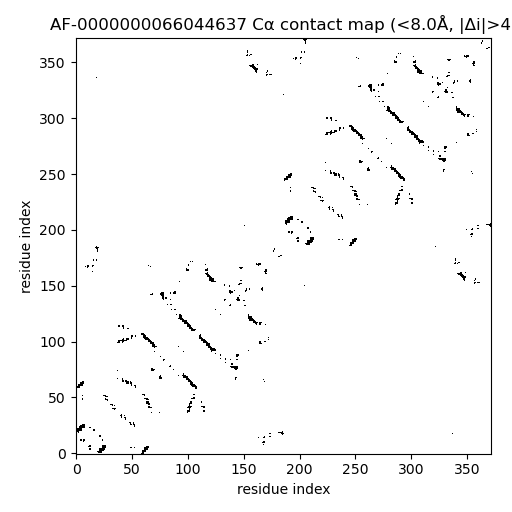01 THR B O 1
ATOM 2268 N N . GLY B 1 102 ? -8.492 15.336 3.172 1 98.5 102 GLY B N 1
ATOM 2269 C CA . GLY B 1 102 ? -7.914 16.594 3.598 1 98.5 102 GLY B CA 1
ATOM 2270 C C . GLY B 1 102 ? -7.078 16.469 4.859 1 98.5 102 GLY B C 1
ATOM 2271 O O . GLY B 1 102 ? -7.434 15.734 5.777 1 98.5 102 GLY B O 1
ATOM 2272 N N . TYR B 1 103 ? -5.926 17.203 4.902 1 98.81 103 TYR B N 1
ATOM 2273 C CA . TYR B 1 103 ? -5.117 17.219 6.117 1 98.81 103 TYR B CA 1
ATOM 2274 C C . TYR B 1 103 ? -4.75 18.641 6.516 1 98.81 103 TYR B C 1
ATOM 2276 O O . TYR B 1 103 ? -4.758 19.547 5.68 1 98.81 103 TYR B O 1
ATOM 2284 N N . CYS B 1 104 ? -4.516 18.797 7.738 1 98.75 104 CYS B N 1
ATOM 2285 C CA . CYS B 1 104 ? -4.133 20.094 8.305 1 98.75 104 CYS B CA 1
ATOM 2286 C C . CYS B 1 104 ? -3.086 19.922 9.398 1 98.75 104 CYS B C 1
ATOM 2288 O O . CYS B 1 104 ? -3.26 19.109 10.305 1 98.75 104 CYS B O 1
ATOM 2290 N N . ILE B 1 105 ? -2.002 20.641 9.273 1 98.88 105 ILE B N 1
ATOM 2291 C CA . ILE B 1 105 ? -0.935 20.688 10.266 1 98.88 105 ILE B CA 1
ATOM 2292 C C . ILE B 1 105 ? -0.819 22.109 10.82 1 98.88 105 ILE B C 1
ATOM 2294 O O . ILE B 1 105 ? -0.714 23.078 10.062 1 98.88 105 ILE B O 1
ATOM 2298 N N . ILE B 1 106 ? -0.897 22.234 12.078 1 98.56 106 ILE B N 1
ATOM 2299 C CA . ILE B 1 106 ? -0.648 23.516 12.742 1 98.56 106 ILE B CA 1
ATOM 2300 C C . ILE B 1 106 ? 0.686 23.469 13.477 1 98.56 106 ILE B C 1
ATOM 2302 O O . ILE B 1 106 ? 0.879 22.625 14.367 1 98.56 106 ILE B O 1
ATOM 2306 N N . HIS B 1 107 ? 1.563 24.281 13.086 1 98.06 107 HIS B N 1
ATOM 2307 C CA . HIS B 1 107 ? 2.9 24.328 13.664 1 98.06 107 HIS B CA 1
ATOM 2308 C C . HIS B 1 107 ? 3.32 25.781 13.938 1 98.06 107 HIS B C 1
ATOM 2310 O O . HIS B 1 107 ? 3.479 26.562 13 1 98.06 107 HIS B O 1
ATOM 2316 N N . ASN B 1 108 ? 3.559 26.125 15.188 1 95.12 108 ASN B N 1
ATOM 2317 C CA . ASN B 1 108 ? 3.984 27.469 15.57 1 95.12 108 ASN B CA 1
ATOM 2318 C C . ASN B 1 108 ? 3.096 28.531 14.953 1 95.12 108 ASN B C 1
ATOM 2320 O O . ASN B 1 108 ? 3.594 29.5 14.352 1 95.12 108 ASN B O 1
ATOM 2324 N N . GLY B 1 109 ? 1.761 28.25 15.031 1 91.62 109 GLY B N 1
ATOM 2325 C CA . GLY B 1 109 ? 0.788 29.234 14.57 1 91.62 109 GLY B CA 1
ATOM 2326 C C . GLY B 1 109 ? 0.584 29.203 13.07 1 91.62 109 GLY B C 1
ATOM 2327 O O . GLY B 1 109 ? -0.334 29.844 12.547 1 91.62 109 GLY B O 1
ATOM 2328 N N . ARG B 1 110 ? 1.416 28.5 12.32 1 95.94 110 ARG B N 1
ATOM 2329 C CA . ARG B 1 110 ? 1.278 28.375 10.875 1 95.94 110 ARG B CA 1
ATOM 2330 C C . ARG B 1 110 ? 0.43 27.156 10.516 1 95.94 110 ARG B C 1
ATOM 2332 O O . ARG B 1 110 ? 0.542 26.109 11.148 1 95.94 110 ARG B O 1
ATOM 2339 N N . ILE B 1 111 ? -0.373 27.359 9.516 1 98 111 ILE B N 1
ATOM 2340 C CA . ILE B 1 111 ? -1.233 26.281 9.039 1 98 111 ILE B CA 1
ATOM 2341 C C . ILE B 1 111 ? -0.714 25.75 7.707 1 98 111 ILE B C 1
ATOM 2343 O O . ILE B 1 111 ? -0.516 26.516 6.762 1 98 111 ILE B O 1
ATOM 2347 N N . ILE B 1 112 ? -0.389 24.469 7.641 1 98.5 112 ILE B N 1
ATOM 2348 C CA . ILE B 1 112 ? -0.054 23.734 6.422 1 98.5 112 ILE B CA 1
ATOM 2349 C C . ILE B 1 112 ? -1.16 22.734 6.105 1 98.5 112 ILE B C 1
ATOM 2351 O O . ILE B 1 112 ? -1.49 21.875 6.934 1 98.5 112 ILE B O 1
ATOM 2355 N N . GLU B 1 113 ? -1.793 22.875 4.977 1 98.44 113 GLU B N 1
ATOM 2356 C CA . GLU B 1 113 ? -2.922 22 4.676 1 98.44 113 GLU B CA 1
ATOM 2357 C C . GLU B 1 113 ? -2.926 21.578 3.205 1 98.44 113 GLU B C 1
ATOM 2359 O O . GLU B 1 113 ? -2.234 22.188 2.385 1 98.44 113 GLU B O 1
ATOM 2364 N N . GLY B 1 114 ? -3.574 20.531 2.879 1 98.44 114 GLY B N 1
ATOM 2365 C CA . GLY B 1 114 ? -3.678 20.016 1.524 1 98.44 114 GLY B CA 1
ATOM 2366 C C . GLY B 1 114 ? -4.688 18.891 1.394 1 98.44 114 GLY B C 1
ATOM 2367 O O . GLY B 1 114 ? -5.32 18.5 2.377 1 98.44 114 GLY B O 1
ATOM 2368 N N . VAL B 1 115 ? -4.918 18.516 0.148 1 98.75 115 VAL B N 1
ATOM 2369 C CA . VAL B 1 115 ? -5.828 17.422 -0.172 1 98.75 115 VAL B CA 1
ATOM 2370 C C . VAL B 1 115 ? -5.105 16.375 -1.025 1 98.75 115 VAL B C 1
ATOM 2372 O O . VAL B 1 115 ? -4.352 16.734 -1.935 1 98.75 115 VAL B O 1
ATOM 2375 N N . GLU B 1 116 ? -5.262 15.125 -0.651 1 98.81 116 GLU B N 1
ATOM 2376 C CA . GLU B 1 116 ? -4.754 14 -1.434 1 98.81 116 GLU B CA 1
ATOM 2377 C C . GLU B 1 116 ? -5.895 13.141 -1.972 1 98.81 116 GLU B C 1
ATOM 2379 O O . GLU B 1 116 ? -6.855 12.859 -1.255 1 98.81 116 GLU B O 1
ATOM 2384 N N . GLU B 1 117 ? -5.785 12.812 -3.219 1 98.75 117 GLU B N 1
ATOM 2385 C CA . GLU B 1 117 ? -6.781 11.953 -3.854 1 98.75 117 GLU B CA 1
ATOM 2386 C C . GLU B 1 117 ? -6.129 10.719 -4.465 1 98.75 117 GLU B C 1
ATOM 2388 O O . GLU B 1 117 ? -5.086 10.812 -5.113 1 98.75 117 GLU B O 1
ATOM 2393 N N . THR B 1 118 ? -6.695 9.562 -4.223 1 98.88 118 THR B N 1
ATOM 2394 C CA . THR B 1 118 ? -6.262 8.305 -4.824 1 98.88 118 THR B CA 1
ATOM 2395 C C . THR B 1 118 ? -7.434 7.594 -5.492 1 98.88 118 THR B C 1
ATOM 2397 O O . THR B 1 118 ? -8.508 7.473 -4.906 1 98.88 118 THR B O 1
ATOM 2400 N N . GLU B 1 119 ? -7.254 7.191 -6.707 1 98.94 119 GLU B N 1
ATOM 2401 C CA . GLU B 1 119 ? -8.227 6.34 -7.387 1 98.94 119 GLU B CA 1
ATOM 2402 C C . GLU B 1 119 ? -7.984 4.867 -7.066 1 98.94 119 GLU B C 1
ATOM 2404 O O . GLU B 1 119 ? -6.84 4.414 -7.016 1 98.94 119 GLU B O 1
ATOM 2409 N N . VAL B 1 120 ? -9.039 4.156 -6.855 1 98.94 120 VAL B N 1
ATOM 2410 C CA . VAL B 1 120 ? -8.977 2.727 -6.574 1 98.94 120 VAL B CA 1
ATOM 2411 C C . VAL B 1 120 ? -9.891 1.969 -7.531 1 98.94 120 VAL B C 1
ATOM 2413 O O . VAL B 1 120 ? -11.07 2.301 -7.66 1 98.94 120 VAL B O 1
ATOM 2416 N N . LYS B 1 121 ? -9.359 1.011 -8.203 1 98.94 121 LYS B N 1
ATOM 2417 C CA . LYS B 1 121 ? -10.141 0.109 -9.047 1 98.94 121 LYS B CA 1
ATOM 2418 C C . LYS B 1 121 ? -10.305 -1.257 -8.383 1 98.94 121 LYS B C 1
ATOM 2420 O O . LYS B 1 121 ? -9.312 -1.936 -8.102 1 98.94 121 LYS B O 1
ATOM 2425 N N . PHE B 1 122 ? -11.555 -1.582 -8.133 1 98.88 122 PHE B N 1
ATOM 2426 C CA . PHE B 1 122 ? -11.836 -2.938 -7.672 1 98.88 122 PHE B CA 1
ATOM 2427 C C . PHE B 1 122 ? -12.008 -3.883 -8.852 1 98.88 122 PHE B C 1
ATOM 2429 O O . PHE B 1 122 ? -12.562 -3.498 -9.891 1 98.88 122 PHE B O 1
ATOM 2436 N N . ARG B 1 123 ? -11.539 -5.098 -8.648 1 98.56 123 ARG B N 1
ATOM 2437 C CA . ARG B 1 123 ? -11.961 -6.176 -9.539 1 98.56 123 ARG B CA 1
ATOM 2438 C C . ARG B 1 123 ? -13.422 -6.535 -9.305 1 98.56 123 ARG B C 1
ATOM 2440 O O . ARG B 1 123 ? -14.031 -6.094 -8.328 1 98.56 123 ARG B O 1
ATOM 2447 N N . GLU B 1 124 ? -14 -7.258 -10.312 1 98.38 124 GLU B N 1
ATOM 2448 C CA . GLU B 1 124 ? -15.32 -7.824 -10.031 1 98.38 124 GLU B CA 1
ATOM 2449 C C . GLU B 1 124 ? -15.266 -8.789 -8.844 1 98.38 124 GLU B C 1
ATOM 2451 O O . GLU B 1 124 ? -14.438 -9.695 -8.812 1 98.38 124 GLU B O 1
ATOM 2456 N N . ILE B 1 125 ? -16.078 -8.523 -7.898 1 97.56 125 ILE B N 1
ATOM 2457 C CA . ILE B 1 125 ? -16.109 -9.328 -6.684 1 97.56 125 ILE B CA 1
ATOM 2458 C C . ILE B 1 125 ? -17.234 -10.352 -6.762 1 97.56 125 ILE B C 1
ATOM 2460 O O . ILE B 1 125 ? -18.406 -9.984 -6.824 1 97.56 125 ILE B O 1
ATOM 2464 N N . GLY B 1 126 ? -16.969 -11.555 -6.77 1 96.62 126 GLY B N 1
ATOM 2465 C CA . GLY B 1 126 ? -17.984 -12.594 -6.742 1 96.62 126 GLY B CA 1
ATOM 2466 C C . GLY B 1 126 ? -18.656 -12.727 -5.391 1 96.62 126 GLY B C 1
ATOM 2467 O O . GLY B 1 126 ? -18.125 -12.273 -4.375 1 96.62 126 GLY B O 1
ATOM 2468 N N . ASP B 1 127 ? -19.766 -13.398 -5.336 1 96.62 127 ASP B N 1
ATOM 2469 C CA . ASP B 1 127 ? -20.578 -13.516 -4.133 1 96.62 127 ASP B CA 1
ATOM 2470 C C . ASP B 1 127 ? -19.844 -14.258 -3.027 1 96.62 127 ASP B C 1
ATOM 2472 O O . ASP B 1 127 ? -19.891 -13.859 -1.86 1 96.62 127 ASP B O 1
ATOM 2476 N N . GLU B 1 128 ? -19.203 -15.266 -3.371 1 96.31 128 GLU B N 1
ATOM 2477 C CA . GLU B 1 128 ? -18.516 -16.062 -2.369 1 96.31 128 GLU B CA 1
ATOM 2478 C C . GLU B 1 128 ? -17.406 -15.266 -1.685 1 96.31 128 GLU B C 1
ATOM 2480 O O . GLU B 1 128 ? -17.281 -15.289 -0.458 1 96.31 128 GLU B O 1
ATOM 2485 N N . LEU B 1 129 ? -16.609 -14.625 -2.465 1 96.56 129 LEU B N 1
ATOM 2486 C CA . LEU B 1 129 ? -15.523 -13.812 -1.932 1 96.56 129 LEU B CA 1
ATOM 2487 C C . LEU B 1 129 ? -16.062 -12.656 -1.102 1 96.56 129 LEU B C 1
ATOM 2489 O O . LEU B 1 129 ? -15.508 -12.328 -0.053 1 96.56 129 LEU B O 1
ATOM 2493 N N . LEU B 1 130 ? -17.141 -12.055 -1.583 1 97.81 130 LEU B N 1
ATOM 2494 C CA . LEU B 1 130 ? -17.781 -10.961 -0.854 1 97.81 130 LEU B CA 1
ATOM 2495 C C . LEU B 1 130 ? -18.234 -11.43 0.521 1 97.81 130 LEU B C 1
ATOM 2497 O O . LEU B 1 130 ? -17.984 -10.758 1.525 1 97.81 130 LEU B O 1
ATOM 2501 N N . GLU B 1 131 ? -18.891 -12.562 0.536 1 97.69 131 GLU B N 1
ATOM 2502 C CA . GLU B 1 131 ? -19.406 -13.07 1.805 1 97.69 131 GLU B CA 1
ATOM 2503 C C . GLU B 1 131 ? -18.266 -13.469 2.74 1 97.69 131 GLU B C 1
ATOM 2505 O O . GLU B 1 131 ? -18.375 -13.297 3.957 1 97.69 131 GLU B O 1
ATOM 2510 N N . TRP B 1 132 ? -17.266 -14.031 2.205 1 97.56 132 TRP B N 1
ATOM 2511 C CA . TRP B 1 132 ? -16.078 -14.305 3.01 1 97.56 132 TRP B CA 1
ATOM 2512 C C . TRP B 1 132 ? -15.555 -13.031 3.662 1 97.56 132 TRP B C 1
ATOM 2514 O O . TRP B 1 132 ? -15.312 -12.992 4.871 1 97.56 132 TRP B O 1
ATOM 2524 N N . TYR B 1 133 ? -15.406 -11.992 2.883 1 98.25 133 TYR B N 1
ATOM 2525 C CA . TYR B 1 133 ? -14.883 -10.734 3.41 1 98.25 133 TYR B CA 1
ATOM 2526 C C . TYR B 1 133 ? -15.781 -10.188 4.512 1 98.25 133 TYR B C 1
ATOM 2528 O O . TYR B 1 133 ? -15.297 -9.727 5.547 1 98.25 133 TYR B O 1
ATOM 2536 N N . ILE B 1 134 ? -17.078 -10.258 4.266 1 98.38 134 ILE B N 1
ATOM 2537 C CA . ILE B 1 134 ? -18.031 -9.781 5.258 1 98.38 134 ILE B CA 1
ATOM 2538 C C . ILE B 1 134 ? -17.844 -10.531 6.574 1 98.38 134 ILE B C 1
ATOM 2540 O O . ILE B 1 134 ? -17.875 -9.93 7.648 1 98.38 134 ILE B O 1
ATOM 2544 N N . SER B 1 135 ? -17.547 -11.742 6.434 1 97.75 135 SER B N 1
ATOM 2545 C CA . SER B 1 135 ? -17.406 -12.594 7.609 1 97.75 135 SER B CA 1
ATOM 2546 C C . SER B 1 135 ? -16.156 -12.25 8.406 1 97.75 135 SER B C 1
ATOM 2548 O O . SER B 1 135 ? -16.031 -12.617 9.57 1 97.75 135 SER B O 1
ATOM 2550 N N . THR B 1 136 ? -15.188 -11.586 7.816 1 97.12 136 THR B N 1
ATOM 2551 C CA . THR B 1 136 ? -13.953 -11.227 8.492 1 97.12 136 THR B CA 1
ATOM 2552 C C . THR B 1 136 ? -14.195 -10.102 9.5 1 97.12 136 THR B C 1
ATOM 2554 O O . THR B 1 136 ? -13.406 -9.906 10.422 1 97.12 136 THR B O 1
ATOM 2557 N N . GLY B 1 137 ? -15.188 -9.266 9.25 1 97.75 137 GLY B N 1
ATOM 2558 C CA . GLY B 1 137 ? -15.461 -8.109 10.086 1 97.75 137 GLY B CA 1
ATOM 2559 C C . GLY B 1 137 ? -14.578 -6.922 9.758 1 97.75 137 GLY B C 1
ATOM 2560 O O . GLY B 1 137 ? -14.719 -5.852 10.352 1 97.75 137 GLY B O 1
ATOM 2561 N N . GLU B 1 138 ? -13.727 -7.023 8.805 1 97.38 138 GLU B N 1
ATOM 2562 C CA . GLU B 1 138 ? -12.766 -5.969 8.484 1 97.38 138 GLU B CA 1
ATOM 2563 C C . GLU B 1 138 ? -13.469 -4.715 7.973 1 97.38 138 GLU B C 1
ATOM 2565 O O . GLU B 1 138 ? -12.898 -3.625 7.984 1 97.38 138 GLU B O 1
ATOM 2570 N N . TRP B 1 139 ? -14.727 -4.781 7.543 1 97.88 139 TRP B N 1
ATOM 2571 C CA . TRP B 1 139 ? -15.484 -3.67 6.973 1 97.88 139 TRP B CA 1
ATOM 2572 C C . TRP B 1 139 ? -15.898 -2.684 8.062 1 97.88 139 TRP B C 1
ATOM 2574 O O . TRP B 1 139 ? -16.266 -1.542 7.766 1 97.88 139 TRP B O 1
ATOM 2584 N N . LYS B 1 140 ? -15.789 -3.133 9.305 1 97.5 140 LYS B N 1
ATOM 2585 C CA . LYS B 1 140 ? -16.281 -2.318 10.414 1 97.5 140 LYS B CA 1
ATOM 2586 C C . LYS B 1 140 ? -15.406 -1.082 10.617 1 97.5 140 LYS B C 1
ATOM 2588 O O . LYS B 1 140 ? -14.18 -1.159 10.523 1 97.5 140 LYS B O 1
ATOM 2593 N N . ASP B 1 141 ? -16.094 0.06 10.828 1 93.62 141 ASP B N 1
ATOM 2594 C CA . ASP B 1 141 ? -15.469 1.331 11.188 1 93.62 141 ASP B CA 1
ATOM 2595 C C . ASP B 1 141 ? -14.57 1.842 10.062 1 93.62 141 ASP B C 1
ATOM 2597 O O . ASP B 1 141 ? -13.523 2.432 10.32 1 93.62 141 ASP B O 1
ATOM 2601 N N . LYS B 1 142 ? -14.938 1.529 8.812 1 95.56 142 LYS B N 1
ATOM 2602 C CA . LYS B 1 142 ? -14.195 1.981 7.641 1 95.56 142 LYS B CA 1
ATOM 2603 C C . LYS B 1 142 ? -15.133 2.574 6.594 1 95.56 142 LYS B C 1
ATOM 2605 O O . LYS B 1 142 ? -16.109 1.935 6.195 1 95.56 142 LYS B O 1
ATOM 2610 N N . ALA B 1 143 ? -14.766 3.787 6.176 1 95.56 143 ALA B N 1
ATOM 2611 C CA . ALA B 1 143 ? -15.508 4.379 5.066 1 95.56 143 ALA B CA 1
ATOM 2612 C C . ALA B 1 143 ? -15.414 3.512 3.814 1 95.56 143 ALA B C 1
ATOM 2614 O O . ALA B 1 143 ? -14.336 3.006 3.484 1 95.56 143 ALA B O 1
ATOM 2615 N N . GLY B 1 144 ? -16.516 3.268 3.162 1 97.69 144 GLY B N 1
ATOM 2616 C CA . GLY B 1 144 ? -16.531 2.441 1.965 1 97.69 144 GLY B CA 1
ATOM 2617 C C . GLY B 1 144 ? -16.516 0.955 2.264 1 97.69 144 GLY B C 1
ATOM 2618 O O . GLY B 1 144 ? -16.5 0.132 1.347 1 97.69 144 GLY B O 1
ATOM 2619 N N . ALA B 1 145 ? -16.359 0.577 3.549 1 98.38 145 ALA B N 1
ATOM 2620 C CA . ALA B 1 145 ? -16.484 -0.789 4.051 1 98.38 145 ALA B CA 1
ATOM 2621 C C . ALA B 1 145 ? -15.273 -1.631 3.691 1 98.38 145 ALA B C 1
ATOM 2623 O O . ALA B 1 145 ? -15.383 -2.84 3.477 1 98.38 145 ALA B O 1
ATOM 2624 N N . TYR B 1 146 ? -14.133 -1.057 3.586 1 98.56 146 TYR B N 1
ATOM 2625 C CA . TYR B 1 146 ? -12.992 -1.903 3.279 1 98.56 146 TYR B CA 1
ATOM 2626 C C . TYR B 1 146 ? -11.703 -1.294 3.82 1 98.56 146 TYR B C 1
ATOM 2628 O O . TYR B 1 146 ? -11.617 -0.08 4.02 1 98.56 146 TYR B O 1
ATOM 2636 N N . GLY B 1 147 ? -10.758 -2.113 4.152 1 97.12 147 GLY B N 1
ATOM 2637 C CA . GLY B 1 147 ? -9.375 -1.763 4.449 1 97.12 147 GLY B CA 1
ATOM 2638 C C . GLY B 1 147 ? -8.391 -2.328 3.449 1 97.12 147 GLY B C 1
ATOM 2639 O O . GLY B 1 147 ? -8.156 -3.539 3.412 1 97.12 147 GLY B O 1
ATOM 2640 N N . ILE B 1 148 ? -7.785 -1.447 2.707 1 97.75 148 ILE B N 1
ATOM 2641 C CA . ILE B 1 148 ? -6.953 -1.882 1.59 1 97.75 148 ILE B CA 1
ATOM 2642 C C . ILE B 1 148 ? -5.746 -2.658 2.113 1 97.75 148 ILE B C 1
ATOM 2644 O O . ILE B 1 148 ? -5.176 -3.484 1.398 1 97.75 148 ILE B O 1
ATOM 2648 N N . GLN B 1 149 ? -5.273 -2.395 3.346 1 94.81 149 GLN B N 1
ATOM 2649 C CA . GLN B 1 149 ? -4.055 -2.971 3.906 1 94.81 149 GLN B CA 1
ATOM 2650 C C . GLN B 1 149 ? -4.289 -4.402 4.379 1 94.81 149 GLN B C 1
ATOM 2652 O O . GLN B 1 149 ? -3.338 -5.129 4.68 1 94.81 149 GLN B O 1
ATOM 2657 N N . GLY B 1 150 ? -5.484 -4.832 4.445 1 94.62 150 GLY B N 1
ATOM 2658 C CA . GLY B 1 150 ? -5.824 -6.156 4.941 1 94.62 150 GLY B CA 1
ATOM 2659 C C . GLY B 1 150 ? -6.414 -7.059 3.873 1 94.62 150 GLY B C 1
ATOM 2660 O O . GLY B 1 150 ? -5.836 -7.211 2.795 1 94.62 150 GLY B O 1
ATOM 2661 N N . TYR B 1 151 ? -7.562 -7.66 4.23 1 97.31 151 TYR B N 1
ATOM 2662 C CA . TYR B 1 151 ? -8.195 -8.672 3.389 1 97.31 151 TYR B CA 1
ATOM 2663 C C . TYR B 1 151 ? -8.766 -8.047 2.119 1 97.31 151 TYR B C 1
ATOM 2665 O O . TYR B 1 151 ? -8.781 -8.68 1.062 1 97.31 151 TYR B O 1
ATOM 2673 N N . ALA B 1 152 ? -9.117 -6.801 2.188 1 98.12 152 ALA B N 1
ATOM 2674 C CA . ALA B 1 152 ? -9.758 -6.156 1.042 1 98.12 152 ALA B CA 1
ATOM 2675 C C . ALA B 1 152 ? -8.758 -5.941 -0.094 1 98.12 152 ALA B C 1
ATOM 2677 O O . ALA B 1 152 ? -9.148 -5.602 -1.214 1 98.12 152 ALA B O 1
ATOM 2678 N N . SER B 1 153 ? -7.441 -6.137 0.191 1 98.19 153 SER B N 1
ATOM 2679 C CA . SER B 1 153 ? -6.438 -6.027 -0.863 1 98.19 153 SER B CA 1
ATOM 2680 C C . SER B 1 153 ? -6.785 -6.922 -2.049 1 98.19 153 SER B C 1
ATOM 2682 O O . SER B 1 153 ? -6.461 -6.598 -3.193 1 98.19 153 SER B O 1
ATOM 2684 N N . ILE B 1 154 ? -7.461 -8 -1.851 1 97.81 154 ILE B N 1
ATOM 2685 C CA . ILE B 1 154 ? -7.797 -8.969 -2.889 1 97.81 154 ILE B CA 1
ATOM 2686 C C . ILE B 1 154 ? -8.773 -8.344 -3.881 1 97.81 154 ILE B C 1
ATOM 2688 O O . ILE B 1 154 ? -8.859 -8.781 -5.035 1 97.81 154 ILE B O 1
ATOM 2692 N N . PHE B 1 155 ? -9.508 -7.328 -3.457 1 98.56 155 PHE B N 1
ATOM 2693 C CA . PHE B 1 155 ? -10.492 -6.688 -4.316 1 98.56 155 PHE B CA 1
ATOM 2694 C C . PHE B 1 155 ? -9.828 -5.68 -5.246 1 98.56 155 PHE B C 1
ATOM 2696 O O . PHE B 1 155 ? -10.422 -5.254 -6.238 1 98.56 155 PHE B O 1
ATOM 2703 N N . VAL B 1 156 ? -8.648 -5.23 -4.949 1 98.81 156 VAL B N 1
ATOM 2704 C CA . VAL B 1 156 ? -8.055 -4.07 -5.605 1 98.81 156 VAL B CA 1
ATOM 2705 C C . VAL B 1 156 ? -7.277 -4.516 -6.84 1 98.81 156 VAL B C 1
ATOM 2707 O O . VAL B 1 156 ? -6.367 -5.344 -6.738 1 98.81 156 VAL B O 1
ATOM 2710 N N . GLU B 1 157 ? -7.66 -4.004 -7.938 1 98.69 157 GLU B N 1
ATOM 2711 C CA . GLU B 1 157 ? -6.941 -4.254 -9.188 1 98.69 157 GLU B CA 1
ATOM 2712 C C . GLU B 1 157 ? -5.762 -3.301 -9.344 1 98.69 157 GLU B C 1
ATOM 2714 O O . GLU B 1 157 ? -4.648 -3.729 -9.656 1 98.69 157 GLU B O 1
ATOM 2719 N N . TRP B 1 158 ? -5.957 -2.08 -9.117 1 98.88 158 TRP B N 1
ATOM 2720 C CA . TRP B 1 158 ? -4.891 -1.085 -9.156 1 98.88 158 TRP B CA 1
ATOM 2721 C C . TRP B 1 158 ? -5.293 0.169 -8.383 1 98.88 158 TRP B C 1
ATOM 2723 O O . TRP B 1 158 ? -6.473 0.371 -8.078 1 98.88 158 TRP B O 1
ATOM 2733 N N . ILE B 1 159 ? -4.324 0.891 -7.953 1 98.94 159 ILE B N 1
ATOM 2734 C CA . ILE B 1 159 ? -4.57 2.244 -7.465 1 98.94 159 ILE B CA 1
ATOM 2735 C C . ILE B 1 159 ? -3.746 3.242 -8.273 1 98.94 159 ILE B C 1
ATOM 2737 O O . ILE B 1 159 ? -2.766 2.865 -8.922 1 98.94 159 ILE B O 1
ATOM 2741 N N . LYS B 1 160 ? -4.211 4.43 -8.344 1 98.94 160 LYS B N 1
ATOM 2742 C CA . LYS B 1 160 ? -3.48 5.578 -8.875 1 98.94 160 LYS B CA 1
ATOM 2743 C C . LYS B 1 160 ? -3.408 6.703 -7.844 1 98.94 160 LYS B C 1
ATOM 2745 O O . LYS B 1 160 ? -4.387 7.422 -7.633 1 98.94 160 LYS B O 1
ATOM 2750 N N . GLY B 1 161 ? -2.283 6.898 -7.227 1 98.88 161 GLY B N 1
ATOM 2751 C CA . GLY B 1 161 ? -2.094 7.871 -6.164 1 98.88 161 GLY B CA 1
ATOM 2752 C C . GLY B 1 161 ? -1.341 7.316 -4.969 1 98.88 161 GLY B C 1
ATOM 2753 O O . GLY B 1 161 ? -0.458 6.469 -5.125 1 98.88 161 GLY B O 1
ATOM 2754 N N . ASP B 1 162 ? -1.609 7.852 -3.834 1 98.81 162 ASP B N 1
ATOM 2755 C CA . ASP B 1 162 ? -0.934 7.52 -2.584 1 98.81 162 ASP B CA 1
ATOM 2756 C C . ASP B 1 162 ? -1.632 6.363 -1.873 1 98.81 162 ASP B C 1
ATOM 2758 O O . ASP B 1 162 ? -2.766 6.504 -1.412 1 98.81 162 ASP B O 1
ATOM 2762 N N . TYR B 1 163 ? -0.982 5.23 -1.759 1 98.88 163 TYR B N 1
ATOM 2763 C CA . TYR B 1 163 ? -1.514 4.051 -1.089 1 98.88 163 TYR B CA 1
ATOM 2764 C C . TYR B 1 163 ? -1.913 4.371 0.346 1 98.88 163 TYR B C 1
ATOM 2766 O O . TYR B 1 163 ? -2.975 3.945 0.812 1 98.88 163 TYR B O 1
ATOM 2774 N N . TYR B 1 164 ? -1.159 5.129 1.054 1 98.69 164 TYR B N 1
ATOM 2775 C CA . TYR B 1 164 ? -1.4 5.383 2.471 1 98.69 164 TYR B CA 1
ATOM 2776 C C . TYR B 1 164 ? -2.555 6.359 2.66 1 98.69 164 TYR B C 1
ATOM 2778 O O . TYR B 1 164 ? -3.172 6.398 3.729 1 98.69 164 TYR B O 1
ATOM 2786 N N . ASN B 1 165 ? -2.795 7.133 1.605 1 98.69 165 ASN B N 1
ATOM 2787 C CA . ASN B 1 165 ? -4.039 7.895 1.613 1 98.69 165 ASN B CA 1
ATOM 2788 C C . ASN B 1 165 ? -5.254 6.98 1.759 1 98.69 165 ASN B C 1
ATOM 2790 O O . ASN B 1 165 ? -6.195 7.301 2.488 1 98.69 165 ASN B O 1
ATOM 2794 N N . VAL B 1 166 ? -5.199 5.855 1.067 1 98.81 166 VAL B N 1
ATOM 2795 C CA . VAL B 1 166 ? -6.301 4.898 1.113 1 98.81 166 VAL B CA 1
ATOM 2796 C C . VAL B 1 166 ? -6.32 4.199 2.471 1 98.81 166 VAL B C 1
ATOM 2798 O O . VAL B 1 166 ? -7.391 3.912 3.014 1 98.81 166 VAL B O 1
ATOM 2801 N N . VAL B 1 167 ? -5.102 3.977 3.012 1 98.25 167 VAL B N 1
ATOM 2802 C CA . VAL B 1 167 ? -5.004 3.32 4.312 1 98.25 167 VAL B CA 1
ATOM 2803 C C . VAL B 1 167 ? -5.609 4.215 5.391 1 98.25 167 VAL B C 1
ATOM 2805 O O . VAL B 1 167 ? -6.34 3.74 6.262 1 98.25 167 VAL B O 1
ATOM 2808 N N . GLY B 1 168 ? -5.203 5.562 5.27 1 97.25 168 GLY B N 1
ATOM 2809 C CA . GLY B 1 168 ? -5.824 6.379 6.305 1 97.25 168 GLY B CA 1
ATOM 2810 C C . GLY B 1 168 ? -5.172 7.738 6.465 1 97.25 168 GLY B C 1
ATOM 2811 O O . GLY B 1 168 ? -5.762 8.648 7.047 1 97.25 168 GLY B O 1
ATOM 2812 N N . LEU B 1 169 ? -3.988 7.91 5.992 1 98.56 169 LEU B N 1
ATOM 2813 C CA . LEU B 1 169 ? -3.266 9.172 6.102 1 98.56 169 LEU B CA 1
ATOM 2814 C C . LEU B 1 169 ? -2.289 9.344 4.945 1 98.56 169 LEU B C 1
ATOM 2816 O O . LEU B 1 169 ? -1.393 8.516 4.758 1 98.56 169 LEU B O 1
ATOM 2820 N N . PRO B 1 170 ? -2.424 10.445 4.188 1 98.75 170 PRO B N 1
ATOM 2821 C CA . PRO B 1 170 ? -1.444 10.664 3.121 1 98.75 170 PRO B CA 1
ATOM 2822 C C . PRO B 1 170 ? -0.01 10.719 3.641 1 98.75 170 PRO B C 1
ATOM 2824 O O . PRO B 1 170 ? 0.266 11.391 4.641 1 98.75 170 PRO B O 1
ATOM 2827 N N . ILE B 1 171 ? 0.871 10.086 2.938 1 98.56 171 ILE B N 1
ATOM 2828 C CA . ILE B 1 171 ? 2.281 10.102 3.309 1 98.56 171 ILE B CA 1
ATOM 2829 C C . ILE B 1 171 ? 2.814 11.531 3.25 1 98.56 171 ILE B C 1
ATOM 2831 O O . ILE B 1 171 ? 3.768 11.875 3.953 1 98.56 171 ILE B O 1
ATOM 2835 N N . LYS B 1 172 ? 2.172 12.391 2.471 1 98.31 172 LYS B N 1
ATOM 2836 C CA . LYS B 1 172 ? 2.523 13.805 2.367 1 98.31 172 LYS B CA 1
ATOM 2837 C C . LYS B 1 172 ? 2.578 14.461 3.744 1 98.31 172 LYS B C 1
ATOM 2839 O O . LYS B 1 172 ? 3.387 15.359 3.977 1 98.31 172 LYS B O 1
ATOM 2844 N N . VAL B 1 173 ? 1.754 14.039 4.613 1 98.75 173 VAL B N 1
ATOM 2845 C CA . VAL B 1 173 ? 1.735 14.586 5.965 1 98.75 173 VAL B CA 1
ATOM 2846 C C . VAL B 1 173 ? 3.08 14.336 6.645 1 98.75 173 VAL B C 1
ATOM 2848 O O . VAL B 1 173 ? 3.635 15.234 7.285 1 98.75 173 VAL B O 1
ATOM 2851 N N . VAL B 1 174 ? 3.629 13.156 6.5 1 98.44 174 VAL B N 1
ATOM 2852 C CA . VAL B 1 174 ? 4.93 12.805 7.062 1 98.44 174 VAL B CA 1
ATOM 2853 C C . VAL B 1 174 ? 6.02 13.656 6.418 1 98.44 174 VAL B C 1
ATOM 2855 O O . VAL B 1 174 ? 6.91 14.164 7.105 1 98.44 174 VAL B O 1
ATOM 2858 N N . VAL B 1 175 ? 5.906 13.844 5.141 1 97.81 175 VAL B N 1
ATOM 2859 C CA . VAL B 1 175 ? 6.871 14.641 4.395 1 97.81 175 VAL B CA 1
ATOM 2860 C C . VAL B 1 175 ? 6.875 16.078 4.914 1 97.81 175 VAL B C 1
ATOM 2862 O O . VAL B 1 175 ? 7.938 16.641 5.164 1 97.81 175 VAL B O 1
ATOM 2865 N N . GLU B 1 176 ? 5.672 16.625 5.102 1 98.31 176 GLU B N 1
ATOM 2866 C CA . GLU B 1 176 ? 5.559 18 5.586 1 98.31 176 GLU B CA 1
ATOM 2867 C C . GLU B 1 176 ? 6.16 18.141 6.98 1 98.31 176 GLU B C 1
ATOM 2869 O O . GLU B 1 176 ? 6.812 19.141 7.281 1 98.31 176 GLU B O 1
ATOM 2874 N N . LEU B 1 177 ? 5.945 17.172 7.801 1 98.31 177 LEU B N 1
ATOM 2875 C CA . LEU B 1 177 ? 6.5 17.219 9.148 1 98.31 177 LEU B CA 1
ATOM 2876 C C . LEU B 1 177 ? 8.023 17.156 9.109 1 98.31 177 LEU B C 1
ATOM 2878 O O . LEU B 1 177 ? 8.695 17.844 9.891 1 98.31 177 LEU B O 1
ATOM 2882 N N . THR B 1 178 ? 8.562 16.359 8.219 1 97.12 178 THR B N 1
ATOM 2883 C CA . THR B 1 178 ? 10.016 16.297 8.07 1 97.12 178 THR B CA 1
ATOM 2884 C C . THR B 1 178 ? 10.562 17.656 7.613 1 97.12 178 THR B C 1
ATOM 2886 O O . THR B 1 178 ? 11.625 18.094 8.07 1 97.12 178 THR B O 1
ATOM 2889 N N . LYS B 1 179 ? 9.836 18.297 6.727 1 96.38 179 LYS B N 1
ATOM 2890 C CA . LYS B 1 179 ? 10.242 19.609 6.246 1 96.38 179 LYS B CA 1
ATOM 2891 C C . LYS B 1 179 ? 10.234 20.625 7.379 1 96.38 179 LYS B C 1
ATOM 2893 O O . LYS B 1 179 ? 10.992 21.609 7.344 1 96.38 179 LYS B O 1
ATOM 2898 N N . LEU B 1 180 ? 9.414 20.406 8.344 1 96.75 180 LEU B N 1
ATOM 2899 C CA . LEU B 1 180 ? 9.305 21.312 9.492 1 96.75 180 LEU B CA 1
ATOM 2900 C C . LEU B 1 180 ? 10.422 21.047 10.492 1 96.75 180 LEU B C 1
ATOM 2902 O O . LEU B 1 180 ? 10.539 21.766 11.492 1 96.75 180 LEU B O 1
ATOM 2906 N N . GLY B 1 181 ? 11.203 19.969 10.25 1 94.94 181 GLY B N 1
ATOM 2907 C CA . GLY B 1 181 ? 12.375 19.75 11.07 1 94.94 181 GLY B CA 1
ATOM 2908 C C . GLY B 1 181 ? 12.258 18.531 11.961 1 94.94 181 GLY B C 1
ATOM 2909 O O . GLY B 1 181 ? 13.18 18.219 12.719 1 94.94 181 GLY B O 1
ATOM 2910 N N . PHE B 1 182 ? 11.117 17.859 11.891 1 96.88 182 PHE B N 1
ATOM 2911 C CA . PHE B 1 182 ? 10.984 16.641 12.68 1 96.88 182 PHE B CA 1
ATOM 2912 C C . PHE B 1 182 ? 11.789 15.5 12.062 1 96.88 182 PHE B C 1
ATOM 2914 O O . PHE B 1 182 ? 11.641 15.211 10.875 1 96.88 182 PHE B O 1
ATOM 2921 N N . LYS B 1 183 ? 12.617 14.875 12.789 1 93.56 183 LYS B N 1
ATOM 2922 C CA . LYS B 1 183 ? 13.422 13.758 12.312 1 93.56 183 LYS B CA 1
ATOM 2923 C C . LYS B 1 183 ? 12.695 12.43 12.492 1 93.56 183 LYS B C 1
ATOM 2925 O O . LYS B 1 183 ? 12.281 12.094 13.609 1 93.56 183 LYS B O 1
ATOM 2930 N N . PRO B 1 184 ? 12.531 11.703 11.406 1 96.44 184 PRO B N 1
ATOM 2931 C CA . PRO B 1 184 ? 11.898 10.398 11.586 1 96.44 184 PRO B CA 1
ATOM 2932 C C . PRO B 1 184 ? 12.711 9.461 12.469 1 96.44 184 PRO B C 1
ATOM 2934 O O . PRO B 1 184 ? 13.945 9.539 12.484 1 96.44 184 PRO B O 1
ATOM 2937 N N . LYS B 1 185 ? 11.977 8.641 13.156 1 93.88 185 LYS B N 1
ATOM 2938 C CA . LYS B 1 185 ? 12.648 7.668 14.008 1 93.88 185 LYS B CA 1
ATOM 2939 C C . LYS B 1 185 ? 12.953 6.383 13.242 1 93.88 185 LYS B C 1
ATOM 2941 O O . LYS B 1 185 ? 12.469 6.195 12.125 1 93.88 185 LYS B O 1
ATOM 2946 N N . ARG B 1 186 ? 13.945 5.52 13.836 1 84.69 186 ARG B N 1
ATOM 2947 C CA . ARG B 1 186 ? 14.32 4.246 13.234 1 84.69 186 ARG B CA 1
ATOM 2948 C C . ARG B 1 186 ? 13.633 3.082 13.945 1 84.69 186 ARG B C 1
ATOM 2950 O O . ARG B 1 186 ? 13.359 3.162 15.148 1 84.69 186 ARG B O 1
#

Organism: Pyrococcus horikoshii (strain ATCC 700860 / DSM 12428 / JCM 9974 / NBRC 100139 / OT-3) (NCBI:txid70601)